Protein AF-A0A6N6RQ03-F1 (afdb_monomer_lite)

pLDDT: mean 91.71, std 9.39, range [45.06, 98.62]

Radius of gyration: 19.03 Å; chains: 1; bounding box: 45×44×52 Å

Structure (mmCIF, N/CA/C/O backbone):
data_AF-A0A6N6RQ03-F1
#
_entry.id   AF-A0A6N6RQ03-F1
#
loop_
_atom_site.group_PDB
_atom_site.id
_atom_site.type_symbol
_atom_site.label_atom_id
_atom_site.label_alt_id
_atom_site.label_comp_id
_atom_site.label_asym_id
_atom_site.label_entity_id
_atom_site.label_seq_id
_atom_site.pdbx_PDB_ins_code
_atom_site.Cartn_x
_atom_site.Cartn_y
_atom_site.Cartn_z
_atom_site.occupancy
_atom_site.B_iso_or_equiv
_atom_site.auth_seq_id
_atom_site.auth_comp_id
_atom_site.auth_asym_id
_atom_site.auth_atom_id
_atom_site.pdbx_PDB_model_num
ATOM 1 N N . MET A 1 1 ? 23.990 -27.101 15.579 1.00 49.03 1 MET A N 1
ATOM 2 C CA . MET A 1 1 ? 23.362 -26.502 14.386 1.00 49.03 1 MET A CA 1
ATOM 3 C C . MET A 1 1 ? 23.222 -25.023 14.687 1.00 49.03 1 MET A C 1
ATOM 5 O O . MET A 1 1 ? 22.493 -24.686 15.608 1.00 49.03 1 MET A O 1
ATOM 9 N N . VAL A 1 2 ? 24.031 -24.172 14.058 1.00 45.06 2 VAL A N 1
ATOM 10 C CA . VAL A 1 2 ? 23.903 -22.718 14.227 1.00 45.06 2 VAL A CA 1
ATOM 11 C C . VAL A 1 2 ? 22.641 -22.308 13.462 1.00 45.06 2 VAL A C 1
ATOM 13 O O . VAL A 1 2 ? 22.503 -22.749 12.318 1.00 45.06 2 VAL A O 1
ATOM 16 N N . PRO A 1 3 ? 21.694 -21.562 14.057 1.00 51.41 3 PRO A N 1
ATOM 17 C CA . PRO A 1 3 ? 20.564 -21.034 13.308 1.00 51.41 3 PRO A CA 1
ATOM 18 C C . PRO A 1 3 ? 21.111 -20.200 12.150 1.00 51.41 3 PRO A C 1
ATOM 20 O O . PRO A 1 3 ? 21.923 -19.305 12.370 1.00 51.41 3 PRO A O 1
ATOM 23 N N . VAL A 1 4 ? 20.715 -20.517 10.918 1.00 59.47 4 VAL A N 1
ATOM 24 C CA . VAL A 1 4 ? 21.005 -19.637 9.785 1.00 59.47 4 VAL A CA 1
ATOM 25 C C . VAL A 1 4 ? 20.210 -18.364 10.035 1.00 59.47 4 VAL A C 1
ATOM 27 O O . VAL A 1 4 ? 18.980 -18.393 10.009 1.00 59.47 4 VAL A O 1
ATOM 30 N N . GLU A 1 5 ? 20.904 -17.273 10.340 1.00 63.75 5 GLU A N 1
ATOM 31 C CA . GLU A 1 5 ? 20.297 -15.956 10.492 1.00 63.75 5 GLU A CA 1
ATOM 32 C C . GLU A 1 5 ? 19.741 -15.541 9.125 1.00 63.75 5 GLU A C 1
ATOM 34 O O . GLU A 1 5 ? 20.475 -15.146 8.218 1.00 63.75 5 GLU A O 1
ATOM 39 N N . ARG A 1 6 ? 18.435 -15.741 8.926 1.00 68.06 6 ARG A N 1
ATOM 40 C CA . ARG A 1 6 ? 17.774 -15.365 7.679 1.00 68.06 6 ARG A CA 1
ATOM 41 C C . ARG A 1 6 ? 17.608 -13.855 7.660 1.00 68.06 6 ARG A C 1
ATOM 43 O O . ARG A 1 6 ? 16.865 -13.297 8.460 1.00 68.06 6 ARG A O 1
ATOM 50 N N . LYS A 1 7 ? 18.288 -13.200 6.725 1.00 84.19 7 LYS A N 1
ATOM 51 C CA . LYS A 1 7 ? 18.132 -11.766 6.493 1.00 84.19 7 LYS A CA 1
ATOM 52 C C . LYS A 1 7 ? 16.815 -11.501 5.764 1.00 84.19 7 LYS A C 1
ATOM 54 O O . LYS A 1 7 ? 16.522 -12.170 4.775 1.00 84.19 7 LYS A O 1
ATOM 59 N N . TYR A 1 8 ? 16.052 -10.513 6.215 1.00 87.62 8 TYR A N 1
ATOM 60 C CA . TYR A 1 8 ? 14.848 -10.055 5.522 1.00 87.62 8 TYR A CA 1
ATOM 61 C C . TYR A 1 8 ? 15.181 -9.067 4.404 1.00 87.62 8 TYR A C 1
ATOM 63 O O . TYR A 1 8 ? 16.158 -8.315 4.466 1.00 87.62 8 TYR A O 1
ATOM 71 N N . LEU A 1 9 ? 14.371 -9.099 3.351 1.00 88.19 9 LEU A N 1
ATOM 72 C CA . LEU A 1 9 ? 14.508 -8.276 2.156 1.00 88.19 9 LEU A CA 1
ATOM 73 C C . LEU A 1 9 ? 14.242 -6.794 2.448 1.00 88.19 9 LEU A C 1
ATOM 75 O O . LEU A 1 9 ? 14.890 -5.910 1.875 1.00 88.19 9 LEU A O 1
ATOM 79 N N . VAL A 1 10 ? 13.281 -6.546 3.332 1.00 89.00 10 VAL A N 1
ATOM 80 C CA . VAL A 1 10 ? 12.916 -5.255 3.913 1.00 89.00 10 VAL A CA 1
ATOM 81 C C . VAL A 1 10 ? 12.460 -5.495 5.350 1.00 89.00 10 VAL A C 1
ATOM 83 O O . VAL A 1 10 ? 11.958 -6.572 5.657 1.00 89.00 10 VAL A O 1
ATOM 86 N N . GLU A 1 11 ? 12.634 -4.502 6.217 1.00 88.81 11 GLU A N 1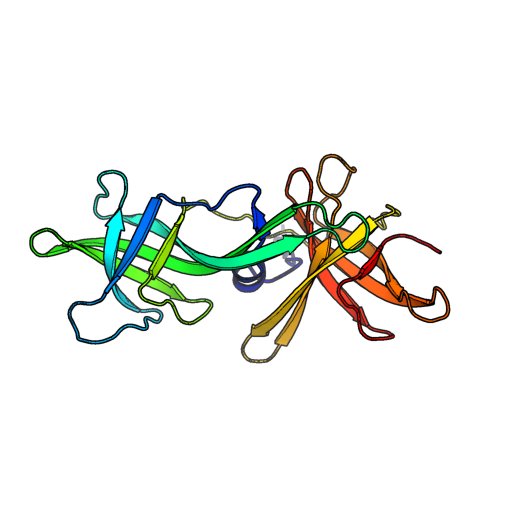
ATOM 87 C CA . GLU A 1 11 ? 12.106 -4.537 7.587 1.00 88.81 11 GLU A CA 1
ATOM 88 C C . GLU A 1 11 ? 10.569 -4.631 7.575 1.00 88.81 11 GLU A C 1
ATOM 90 O O . GLU A 1 11 ? 9.924 -4.021 6.712 1.00 88.81 11 GLU A O 1
ATOM 95 N N . GLN A 1 12 ? 9.970 -5.331 8.545 1.00 88.50 12 GLN A N 1
ATOM 96 C CA . GLN A 1 12 ? 8.512 -5.475 8.659 1.00 88.50 12 GLN A CA 1
ATOM 97 C C . GLN A 1 12 ? 7.754 -4.141 8.595 1.00 88.50 12 GLN A C 1
ATOM 99 O O . GLN A 1 12 ? 6.775 -4.011 7.857 1.00 88.50 12 GLN A O 1
ATOM 104 N N . ASP A 1 13 ? 8.238 -3.127 9.315 1.00 88.88 13 ASP A N 1
ATOM 105 C CA . ASP A 1 13 ? 7.633 -1.793 9.341 1.00 88.88 13 ASP A CA 1
ATOM 106 C C . ASP A 1 13 ? 7.643 -1.139 7.956 1.00 88.88 13 ASP A C 1
ATOM 108 O O . ASP A 1 13 ? 6.693 -0.450 7.577 1.00 88.88 13 ASP A O 1
ATOM 112 N N . VAL A 1 14 ? 8.704 -1.367 7.175 1.00 89.56 14 VAL A N 1
ATOM 113 C CA . VAL A 1 14 ? 8.798 -0.884 5.794 1.00 89.56 14 VAL A CA 1
ATOM 114 C C . VAL A 1 14 ? 7.790 -1.626 4.936 1.00 89.56 14 VAL A C 1
ATOM 116 O O . VAL A 1 14 ? 7.021 -0.968 4.240 1.00 89.56 14 VAL A O 1
ATOM 119 N N . LEU A 1 15 ? 7.736 -2.959 5.011 1.00 92.44 15 LEU A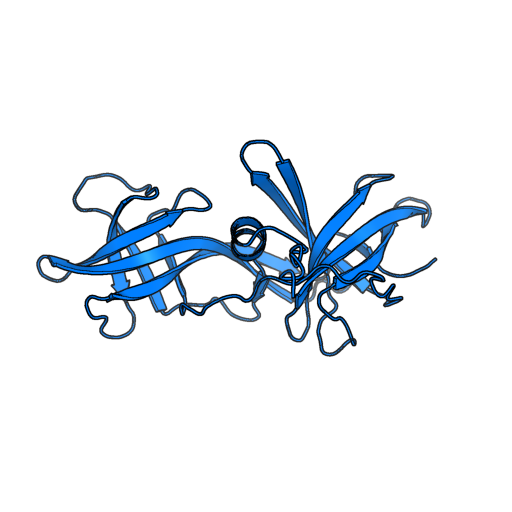 N 1
ATOM 120 C CA . LEU A 1 15 ? 6.780 -3.772 4.254 1.00 92.44 15 LEU A CA 1
ATOM 121 C C . LEU A 1 15 ? 5.334 -3.317 4.492 1.00 92.44 15 LEU A C 1
ATOM 123 O O . LEU A 1 15 ? 4.621 -3.015 3.533 1.00 92.44 15 LEU A O 1
ATOM 127 N N . MET A 1 16 ? 4.923 -3.199 5.757 1.00 91.56 16 MET A N 1
ATOM 128 C CA . MET A 1 16 ? 3.566 -2.782 6.120 1.00 91.56 16 MET A CA 1
ATOM 129 C C . MET A 1 16 ? 3.285 -1.343 5.672 1.00 91.56 16 MET A C 1
ATOM 131 O O . MET A 1 16 ? 2.291 -1.078 4.992 1.00 91.56 16 MET A O 1
ATOM 135 N N . ALA A 1 17 ? 4.190 -0.409 5.974 1.00 91.25 17 ALA A N 1
ATOM 136 C CA . ALA A 1 17 ? 4.014 0.998 5.624 1.00 91.25 17 ALA A CA 1
ATOM 137 C C . ALA A 1 17 ? 4.165 1.279 4.121 1.00 91.25 17 ALA A C 1
ATOM 139 O O . ALA A 1 17 ? 3.869 2.392 3.680 1.00 91.25 17 ALA A O 1
ATOM 140 N N . SER A 1 18 ? 4.636 0.321 3.316 1.00 93.19 18 SER A N 1
ATOM 141 C CA . SER A 1 18 ? 4.804 0.509 1.870 1.00 93.19 18 SER A CA 1
ATOM 142 C C . SER A 1 18 ? 3.472 0.732 1.170 1.00 93.19 18 SER A C 1
ATOM 144 O O . SER A 1 18 ? 3.393 1.547 0.254 1.00 93.19 18 SER A O 1
ATOM 146 N N . GLY A 1 19 ? 2.414 0.080 1.654 1.00 94.56 19 GLY A N 1
ATOM 147 C CA . GLY A 1 19 ? 1.089 0.153 1.058 1.00 94.56 19 GLY A CA 1
ATOM 148 C C . GLY A 1 19 ? 0.925 -0.735 -0.177 1.00 94.56 19 GLY A C 1
ATOM 149 O O . GLY A 1 19 ? 1.795 -1.531 -0.544 1.00 94.56 19 GLY A O 1
ATOM 150 N N . TYR A 1 20 ? -0.239 -0.619 -0.809 1.00 96.75 20 TYR A N 1
ATOM 151 C CA . TYR A 1 20 ? -0.641 -1.426 -1.961 1.00 96.75 20 TYR A CA 1
ATOM 152 C C . TYR A 1 20 ? -1.713 -0.709 -2.785 1.00 96.75 20 TYR A C 1
ATOM 154 O O . TYR A 1 20 ? -2.367 0.219 -2.310 1.00 96.75 20 TYR A O 1
ATOM 162 N N . ILE A 1 21 ? -1.924 -1.166 -4.019 1.00 97.81 21 ILE A N 1
ATOM 163 C CA . ILE A 1 21 ? -3.076 -0.758 -4.828 1.00 97.81 21 ILE A CA 1
ATOM 164 C C . ILE A 1 21 ? -4.215 -1.747 -4.580 1.00 97.81 21 ILE A C 1
ATOM 166 O O . ILE A 1 21 ? -4.018 -2.962 -4.637 1.00 97.81 21 ILE A O 1
ATOM 170 N N . SER A 1 22 ? -5.394 -1.216 -4.270 1.00 96.81 22 SER A N 1
ATOM 171 C CA . SER A 1 22 ? -6.614 -1.981 -4.020 1.00 96.81 22 SER A CA 1
ATOM 172 C C . SER A 1 22 ? -7.667 -1.685 -5.082 1.00 96.81 22 SER A C 1
ATOM 174 O O . SER A 1 22 ? -7.931 -0.518 -5.367 1.00 96.81 22 SER A O 1
ATOM 176 N N . ASP A 1 23 ? -8.319 -2.712 -5.628 1.00 95.00 23 ASP A N 1
ATOM 177 C CA . ASP A 1 23 ? -9.385 -2.540 -6.630 1.00 95.00 23 ASP A CA 1
ATOM 178 C C . ASP A 1 23 ? -10.594 -1.772 -6.062 1.00 95.00 23 ASP A C 1
ATOM 180 O O . ASP A 1 23 ? -11.251 -0.999 -6.761 1.00 95.00 23 ASP A O 1
ATOM 184 N N . VAL A 1 24 ? -10.861 -1.950 -4.766 1.00 93.75 24 VAL A N 1
ATOM 185 C CA . VAL A 1 24 ? -11.925 -1.274 -4.012 1.00 93.75 24 VAL A CA 1
ATOM 186 C C . VAL A 1 24 ? -11.350 -0.597 -2.776 1.00 93.75 24 VAL A C 1
ATOM 188 O O . VAL A 1 24 ? -10.286 -0.982 -2.289 1.00 93.75 24 VAL A O 1
ATOM 191 N N . LEU A 1 25 ? -12.051 0.401 -2.238 1.00 90.75 25 LEU A N 1
ATOM 192 C CA . LEU A 1 25 ? -11.680 0.951 -0.939 1.00 90.75 25 LEU A CA 1
ATOM 193 C C 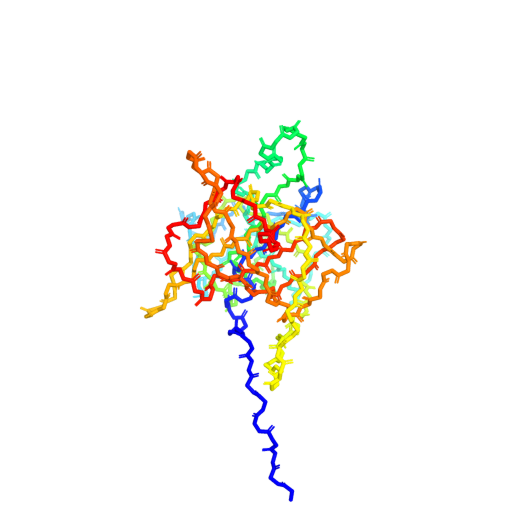. LEU A 1 25 ? -11.937 -0.108 0.145 1.00 90.75 25 LEU A C 1
ATOM 195 O O . LEU A 1 25 ? -13.080 -0.550 0.274 1.00 90.75 25 LEU A O 1
ATOM 199 N N . PRO A 1 26 ? -10.906 -0.540 0.894 1.00 87.12 26 PRO A N 1
ATOM 200 C CA . PRO A 1 26 ? -11.115 -1.401 2.050 1.00 87.12 26 PRO A CA 1
ATOM 201 C C . PRO A 1 26 ? -11.925 -0.638 3.102 1.00 87.12 26 PRO A C 1
ATOM 203 O O . PRO A 1 26 ? -11.892 0.590 3.124 1.00 87.12 26 PRO A O 1
ATOM 206 N N . GLY A 1 27 ? -12.644 -1.350 3.966 1.00 91.19 27 GLY A N 1
ATOM 207 C CA . GLY A 1 27 ? -13.421 -0.724 5.030 1.00 91.19 27 GLY A CA 1
ATOM 208 C C . GLY A 1 27 ? -14.035 -1.742 5.981 1.00 91.19 27 GLY A C 1
ATOM 209 O O . GLY A 1 27 ? -14.665 -2.707 5.548 1.00 91.19 27 GLY A O 1
ATOM 210 N N . LYS A 1 28 ? -13.791 -1.522 7.270 1.00 94.00 28 LYS A N 1
ATOM 211 C CA . LYS A 1 28 ? -14.406 -2.199 8.421 1.00 94.00 28 LYS A CA 1
ATOM 212 C C . LYS A 1 28 ? -14.872 -1.196 9.472 1.00 94.00 28 LYS A C 1
ATOM 214 O O . LYS A 1 28 ? -15.113 -1.566 10.621 1.00 94.00 28 LYS A O 1
ATOM 219 N N . GLY A 1 29 ? -14.935 0.076 9.094 1.00 96.25 29 GLY A N 1
ATOM 220 C CA . GLY A 1 29 ? -15.130 1.201 9.990 1.00 96.25 29 GLY A CA 1
ATOM 221 C C . GLY A 1 29 ? -14.072 2.285 9.811 1.00 96.25 29 GLY A C 1
ATOM 222 O O . GLY A 1 29 ? -13.410 2.369 8.772 1.00 96.25 29 GLY A O 1
ATOM 223 N N . ARG A 1 30 ? -13.913 3.133 10.826 1.00 97.00 30 ARG A N 1
ATOM 224 C CA . ARG A 1 30 ? -13.057 4.327 10.782 1.00 97.00 30 ARG A CA 1
ATOM 225 C C . ARG A 1 30 ? -12.657 4.815 12.170 1.00 97.00 30 ARG A C 1
ATOM 227 O O . ARG A 1 30 ? -13.361 4.583 13.153 1.00 97.00 30 ARG A O 1
ATOM 234 N N . VAL A 1 31 ? -11.566 5.568 12.226 1.00 97.00 31 VAL A N 1
ATOM 235 C CA . VAL A 1 31 ? -11.198 6.386 13.388 1.00 97.00 31 VAL A CA 1
ATOM 236 C C . VAL A 1 31 ? -12.123 7.602 13.436 1.00 97.00 31 VAL A C 1
ATOM 238 O O . VAL A 1 31 ? -12.202 8.353 12.466 1.00 97.00 31 VAL A O 1
ATOM 241 N N . ILE A 1 32 ? -12.836 7.806 14.545 1.00 95.62 32 ILE A N 1
ATOM 242 C CA . ILE A 1 32 ? -13.846 8.874 14.673 1.00 95.62 32 ILE A CA 1
ATOM 243 C C . ILE A 1 32 ? -13.434 10.005 15.620 1.00 95.62 32 ILE A C 1
ATOM 245 O O . ILE A 1 32 ? -14.059 11.061 15.602 1.00 95.62 32 ILE A O 1
ATOM 249 N N . GLY A 1 33 ? -12.379 9.827 16.415 1.00 93.06 33 GLY A N 1
ATOM 250 C CA . GLY A 1 33 ? -11.869 10.882 17.290 1.00 93.06 33 GLY A CA 1
ATOM 251 C C . GLY A 1 33 ? -11.086 10.344 18.477 1.00 93.06 33 GLY A C 1
ATOM 252 O O . GLY A 1 33 ? -10.525 9.254 18.414 1.00 93.06 33 GLY A O 1
ATOM 253 N N . ALA A 1 34 ? -11.071 11.105 19.568 1.00 87.12 34 ALA A N 1
ATOM 254 C CA . ALA A 1 34 ? -10.388 10.755 20.807 1.00 87.12 34 ALA A CA 1
ATOM 255 C C . ALA A 1 34 ? -11.205 11.164 22.039 1.00 87.12 34 ALA A C 1
ATOM 257 O O . ALA A 1 34 ? -12.094 12.008 21.931 1.00 87.12 34 ALA A O 1
ATOM 258 N N . PRO A 1 35 ? -10.838 10.670 23.236 1.00 79.62 35 PRO A N 1
ATOM 259 C CA . PRO A 1 35 ? -11.330 11.218 24.504 1.00 79.62 35 PRO A CA 1
ATOM 260 C C . PRO A 1 35 ? -10.960 12.695 24.740 1.00 79.62 35 PRO A C 1
ATOM 262 O O . PRO A 1 35 ? -11.524 13.343 25.613 1.00 79.62 35 PRO A O 1
ATOM 265 N N . THR A 1 36 ? -9.991 13.221 23.988 1.00 81.69 36 THR A N 1
ATOM 266 C CA . THR A 1 36 ? -9.564 14.630 24.000 1.00 81.69 36 THR A CA 1
ATOM 267 C C . THR A 1 36 ? -9.902 15.289 22.660 1.00 81.69 36 THR A C 1
ATOM 269 O O . THR A 1 36 ? -10.213 14.593 21.700 1.00 81.69 36 THR A O 1
ATOM 272 N N . GLU A 1 37 ? -9.765 16.611 22.533 1.00 81.19 37 GLU A N 1
ATOM 273 C CA . GLU A 1 37 ? -9.984 17.337 21.261 1.00 81.19 37 GLU A CA 1
ATOM 274 C C . GLU A 1 37 ? -8.895 17.088 20.189 1.00 81.19 37 GLU A C 1
ATOM 276 O O . GLU A 1 37 ? -8.766 17.838 19.222 1.00 81.19 37 GLU A O 1
ATOM 281 N N . ARG A 1 38 ? -8.073 16.044 20.344 1.00 85.94 38 ARG A N 1
ATOM 282 C CA . ARG A 1 38 ? -7.028 15.688 19.378 1.00 85.94 38 ARG A CA 1
ATOM 283 C C . ARG A 1 38 ? -7.614 14.916 18.199 1.00 85.94 38 ARG A C 1
ATOM 285 O O . ARG A 1 38 ? -8.496 14.077 18.360 1.00 85.94 38 ARG A O 1
ATOM 292 N N . SER A 1 39 ? -7.056 15.163 17.019 1.00 87.88 39 SER A N 1
ATOM 293 C CA . SER A 1 39 ? -7.413 14.501 15.757 1.00 87.88 39 SER A CA 1
ATOM 294 C C . SER A 1 39 ? -6.280 13.658 15.165 1.00 87.88 39 SER A C 1
ATOM 296 O O . SER A 1 39 ? -6.436 13.118 14.072 1.00 87.88 39 SER A O 1
ATOM 298 N N . MET A 1 40 ? -5.147 13.575 15.868 1.00 89.44 40 MET A N 1
ATOM 299 C CA . MET A 1 40 ? -3.914 12.922 15.434 1.00 89.44 40 MET A CA 1
ATOM 300 C C . MET A 1 40 ? -3.415 11.998 16.546 1.00 89.44 40 MET A C 1
ATOM 302 O O . MET A 1 40 ? -3.427 12.385 1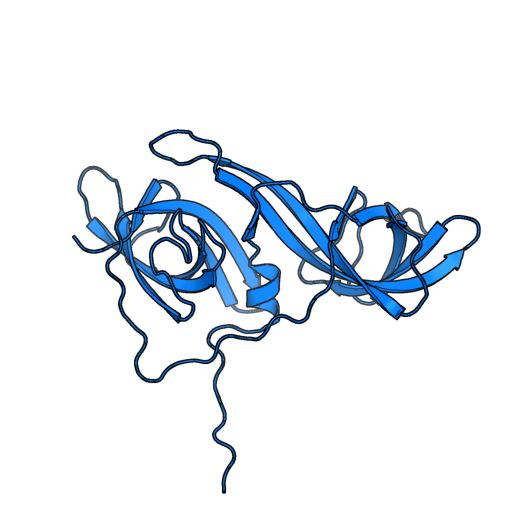7.719 1.00 89.44 40 MET A O 1
ATOM 306 N N . PHE A 1 41 ? -3.000 10.789 16.171 1.00 91.06 41 PHE A N 1
ATOM 307 C CA . PHE A 1 41 ? -2.703 9.690 17.086 1.00 91.06 41 PHE A CA 1
ATOM 308 C C . PHE A 1 41 ? -1.380 9.018 16.724 1.00 91.06 41 PHE A C 1
ATOM 310 O O . PHE A 1 41 ? -1.132 8.663 15.567 1.00 91.06 41 PHE A O 1
ATOM 317 N N . GLY A 1 42 ? -0.541 8.828 17.738 1.00 93.75 42 GLY A N 1
ATOM 318 C CA . GLY A 1 42 ? 0.693 8.061 17.667 1.00 93.75 42 GLY A CA 1
ATOM 319 C C . GLY A 1 42 ? 0.609 6.758 18.458 1.00 93.75 42 GLY A C 1
ATOM 320 O O . GLY A 1 42 ? -0.417 6.400 19.036 1.00 93.75 42 GLY A O 1
ATOM 321 N N . LYS A 1 43 ? 1.728 6.033 18.504 1.00 94.94 43 LYS A N 1
ATOM 322 C CA . LYS A 1 43 ? 1.851 4.800 19.290 1.00 94.94 43 LYS A CA 1
ATOM 323 C C . LYS A 1 43 ? 1.523 5.053 20.767 1.00 94.94 43 LYS A C 1
ATOM 325 O O . LYS A 1 43 ? 2.123 5.917 21.399 1.00 94.94 43 LYS A O 1
ATOM 330 N N . GLY A 1 44 ? 0.633 4.235 21.323 1.00 94.44 44 GLY A N 1
ATOM 331 C CA . GLY A 1 44 ? 0.184 4.301 22.713 1.00 94.44 44 GLY A CA 1
ATOM 332 C C . GLY A 1 44 ? -1.050 5.175 22.941 1.00 94.44 44 GLY A C 1
ATOM 333 O O . GLY A 1 44 ? -1.703 5.005 23.972 1.00 94.44 44 GLY A O 1
ATOM 334 N N . ASP A 1 45 ? -1.410 6.043 21.992 1.00 95.12 45 ASP A N 1
ATOM 335 C CA . ASP A 1 45 ? -2.610 6.870 22.109 1.00 95.12 45 ASP A CA 1
ATOM 336 C C . ASP A 1 45 ? -3.885 6.024 22.024 1.00 95.12 45 ASP A C 1
ATOM 338 O O . ASP A 1 45 ? -3.926 4.963 21.394 1.00 95.12 45 ASP A O 1
ATOM 342 N N . VAL A 1 46 ? -4.947 6.517 22.662 1.00 95.06 46 VAL A N 1
ATOM 343 C CA . VAL A 1 46 ? -6.283 5.920 22.605 1.00 95.06 46 VAL A CA 1
ATOM 344 C C . VAL A 1 46 ? -7.179 6.791 21.738 1.00 95.06 46 VAL A C 1
ATOM 346 O O . VAL A 1 46 ? -7.367 7.975 22.021 1.00 95.06 46 VAL A O 1
ATOM 349 N N . ALA A 1 47 ? -7.763 6.174 20.719 1.00 95.69 47 ALA A N 1
ATOM 350 C CA . ALA A 1 47 ? -8.746 6.773 19.836 1.00 95.69 47 ALA A CA 1
ATOM 351 C C . ALA A 1 47 ? -10.119 6.118 20.038 1.00 95.69 47 ALA A C 1
ATOM 353 O O . ALA A 1 47 ? -10.239 4.991 20.532 1.00 95.69 47 ALA A O 1
ATOM 354 N N . TYR A 1 48 ? -11.161 6.828 19.626 1.00 96.50 48 TYR A N 1
ATOM 355 C CA . TYR A 1 48 ? -12.469 6.245 19.388 1.00 96.50 48 TYR A CA 1
ATOM 356 C C . TYR A 1 48 ? -12.560 5.768 17.946 1.00 96.50 48 TYR A C 1
ATOM 358 O O . TYR A 1 48 ? -12.170 6.478 17.013 1.00 96.50 48 TYR A O 1
ATOM 366 N N . ILE A 1 49 ? -13.124 4.579 17.772 1.00 96.88 49 ILE A N 1
ATOM 367 C CA . ILE A 1 49 ? -13.391 3.988 16.469 1.00 96.88 49 ILE A CA 1
ATOM 368 C C . ILE A 1 49 ? -14.871 3.642 16.316 1.00 96.88 49 ILE A C 1
ATOM 370 O O . ILE A 1 49 ? -15.561 3.293 17.279 1.00 96.88 49 ILE A O 1
ATOM 374 N N . GLU A 1 50 ? -15.338 3.713 15.079 1.00 96.06 50 GLU A N 1
ATOM 375 C CA . GLU A 1 50 ? -16.589 3.115 14.629 1.00 96.06 50 GLU A CA 1
ATOM 376 C C . GLU A 1 50 ? -16.238 1.874 13.811 1.00 96.06 50 GLU A C 1
ATOM 378 O O . GLU A 1 50 ? -15.295 1.910 13.023 1.00 96.06 50 GLU A O 1
ATOM 383 N N . THR A 1 51 ? -16.966 0.780 14.016 1.00 95.75 51 THR A N 1
ATOM 384 C CA . THR A 1 51 ? -16.747 -0.496 13.321 1.00 95.75 51 THR A CA 1
ATOM 385 C C . THR A 1 51 ? -18.037 -0.928 12.640 1.00 95.75 51 THR A C 1
ATOM 387 O O . THR A 1 51 ? -19.119 -0.752 13.197 1.00 95.75 51 THR A O 1
ATOM 390 N N . ASP A 1 52 ? -17.927 -1.490 11.438 1.00 94.38 52 ASP A N 1
ATOM 391 C CA . ASP A 1 52 ? -19.094 -1.915 10.647 1.00 94.38 52 ASP A CA 1
ATOM 392 C C . ASP A 1 52 ? -19.773 -3.159 11.247 1.00 94.38 52 ASP A C 1
ATOM 394 O O . ASP A 1 52 ? -20.954 -3.416 11.019 1.00 94.38 52 ASP A O 1
ATOM 398 N N . ALA A 1 53 ? -19.016 -3.940 12.022 1.00 93.00 53 ALA A N 1
ATOM 399 C CA . ALA A 1 53 ? -19.483 -5.099 12.768 1.00 93.00 53 ALA A CA 1
ATOM 400 C C . ALA A 1 53 ? -19.044 -4.987 14.238 1.00 93.00 53 ALA A C 1
ATOM 402 O O . ALA A 1 53 ? -18.021 -4.357 14.509 1.00 93.00 53 ALA A O 1
ATOM 403 N N . PRO A 1 54 ? -19.766 -5.608 15.193 1.00 92.69 54 PRO A N 1
ATOM 404 C CA . PRO A 1 54 ? -19.400 -5.547 16.604 1.00 92.69 54 PRO A CA 1
ATOM 405 C C . PRO A 1 54 ? -17.963 -6.021 16.858 1.00 92.69 54 PRO A C 1
ATOM 407 O O . PRO A 1 54 ? -17.639 -7.176 16.588 1.00 92.69 54 PRO A O 1
ATOM 410 N N . ALA A 1 55 ? -17.137 -5.144 17.428 1.00 94.69 55 ALA A N 1
ATOM 411 C CA . ALA A 1 55 ? -15.788 -5.465 17.878 1.00 94.69 55 ALA A CA 1
ATOM 412 C C . ALA A 1 55 ? -15.737 -5.672 19.402 1.00 94.69 55 ALA A C 1
ATOM 414 O O . ALA A 1 55 ? -16.469 -5.029 20.167 1.00 94.69 55 ALA A O 1
ATOM 415 N N . LYS A 1 56 ? -14.860 -6.570 19.850 1.00 95.50 56 LYS A N 1
ATOM 416 C CA . LYS A 1 56 ? -14.600 -6.893 21.261 1.00 95.50 56 LYS A CA 1
ATOM 417 C C . LYS A 1 56 ? -13.165 -6.536 21.639 1.00 95.50 56 LYS A C 1
ATOM 419 O O . LYS A 1 56 ? -12.304 -6.372 20.784 1.00 95.50 56 LYS A O 1
ATOM 424 N N . ALA A 1 57 ? -12.906 -6.429 22.941 1.00 97.19 57 ALA A N 1
ATOM 425 C CA . ALA A 1 57 ? -11.553 -6.199 23.436 1.00 97.19 57 ALA A CA 1
ATOM 426 C C . ALA A 1 57 ? -10.585 -7.288 22.933 1.00 97.19 57 ALA A C 1
ATOM 428 O O . ALA A 1 57 ? -10.925 -8.473 22.950 1.00 97.19 57 ALA A O 1
ATOM 429 N N . GLY A 1 58 ? -9.402 -6.866 22.488 1.00 97.38 58 GLY A N 1
ATOM 430 C CA . GLY A 1 58 ? -8.388 -7.708 21.853 1.00 97.38 58 GLY A CA 1
ATOM 431 C C . GLY A 1 58 ? -8.508 -7.823 20.329 1.00 97.38 58 GLY A C 1
ATOM 432 O O . GLY A 1 58 ? -7.561 -8.284 19.693 1.00 97.38 58 GLY A O 1
ATOM 433 N N . ASP A 1 59 ? -9.621 -7.398 19.717 1.00 97.75 59 ASP A N 1
ATOM 434 C CA . ASP A 1 59 ? -9.713 -7.348 18.255 1.00 97.75 59 ASP A CA 1
ATOM 435 C C . ASP A 1 59 ? -8.738 -6.301 17.706 1.00 97.75 59 ASP A C 1
ATOM 437 O O . ASP A 1 59 ? -8.636 -5.188 18.232 1.00 97.75 59 ASP A O 1
ATOM 441 N N . ARG A 1 60 ? -8.035 -6.650 16.627 1.00 98.06 60 ARG A N 1
ATOM 442 C CA . ARG A 1 60 ? -7.068 -5.774 15.963 1.00 98.06 60 ARG A CA 1
ATOM 443 C C . ARG A 1 60 ? -7.553 -5.341 14.591 1.00 98.06 60 ARG A C 1
ATOM 445 O O . ARG A 1 60 ? -8.171 -6.118 13.867 1.00 98.06 60 ARG A O 1
ATOM 452 N N . PHE A 1 61 ? -7.187 -4.122 14.217 1.00 98.00 61 PHE A N 1
ATOM 453 C CA . PHE A 1 61 ? -7.430 -3.563 12.893 1.00 98.00 61 PHE A CA 1
ATOM 454 C C . PHE A 1 61 ? -6.166 -2.902 12.357 1.00 98.00 61 PHE A C 1
ATOM 456 O O . PHE A 1 61 ? -5.427 -2.243 13.098 1.00 98.00 61 PHE A O 1
ATOM 463 N N . TYR A 1 62 ? -5.951 -3.022 11.049 1.00 97.69 62 TYR A N 1
ATOM 464 C CA . TYR A 1 62 ? -5.085 -2.072 10.365 1.00 97.69 62 TYR A CA 1
ATOM 465 C C . TYR A 1 62 ? -5.800 -0.730 10.251 1.00 97.69 62 TYR A C 1
ATOM 467 O O . TYR A 1 62 ? -6.997 -0.681 9.967 1.00 97.69 62 TYR A O 1
ATOM 475 N N . VAL A 1 63 ? -5.054 0.355 10.431 1.00 97.75 63 VAL A N 1
ATOM 476 C CA . VAL A 1 63 ? -5.526 1.706 10.136 1.00 97.75 63 VAL A CA 1
ATOM 477 C C . VAL A 1 63 ? -4.969 2.114 8.779 1.00 97.75 63 VAL A C 1
ATOM 479 O O . VAL A 1 63 ? -3.767 2.002 8.528 1.00 97.75 63 VAL A O 1
ATOM 482 N N . LEU A 1 64 ? -5.863 2.501 7.878 1.00 97.62 64 LEU A N 1
ATOM 483 C CA . LEU A 1 64 ? -5.623 2.647 6.453 1.00 97.62 64 LEU A CA 1
ATOM 484 C C . LEU A 1 64 ? -5.930 4.071 5.996 1.00 97.62 64 LEU A C 1
ATOM 486 O O . LEU A 1 64 ? -6.968 4.639 6.337 1.00 97.62 64 LEU A O 1
ATOM 490 N N . ARG A 1 65 ? -5.083 4.611 5.124 1.00 95.94 65 ARG A N 1
ATOM 491 C CA . ARG A 1 65 ? -5.309 5.891 4.454 1.00 95.94 65 ARG A CA 1
ATOM 492 C C . ARG A 1 65 ? -5.425 5.701 2.951 1.00 95.94 65 ARG A C 1
ATOM 494 O O . ARG A 1 65 ? -4.568 5.093 2.314 1.00 95.94 65 ARG A O 1
ATOM 501 N N . ASN A 1 66 ? -6.488 6.257 2.378 1.00 95.75 66 ASN A N 1
ATOM 502 C CA . ASN A 1 66 ? -6.664 6.342 0.934 1.00 95.75 66 ASN A CA 1
ATOM 503 C C . ASN A 1 66 ? -5.883 7.549 0.394 1.00 95.75 66 ASN A C 1
ATOM 505 O O . ASN A 1 66 ? -6.293 8.691 0.592 1.00 95.75 66 ASN A O 1
ATOM 509 N N . LEU A 1 67 ? -4.786 7.290 -0.316 1.00 95.19 67 LEU A N 1
ATOM 510 C CA . LEU A 1 67 ? -3.945 8.316 -0.939 1.00 95.19 67 LEU A CA 1
ATOM 511 C C . LEU A 1 67 ? -4.448 8.750 -2.326 1.00 95.19 67 LEU A C 1
ATOM 513 O O . LEU A 1 67 ? -3.847 9.612 -2.963 1.00 95.19 67 LEU A O 1
ATOM 517 N N . GLY A 1 68 ? -5.560 8.181 -2.798 1.00 95.94 68 GLY A N 1
ATOM 518 C CA . GLY A 1 68 ? -6.225 8.578 -4.032 1.00 95.94 68 GLY A CA 1
ATOM 519 C C . GLY A 1 68 ? -6.278 7.478 -5.088 1.00 95.94 68 GLY A C 1
ATOM 520 O O . GLY A 1 68 ? -5.864 6.337 -4.887 1.00 95.94 68 GLY A O 1
ATOM 521 N N . LYS A 1 69 ? -6.850 7.834 -6.241 1.00 97.50 69 LYS A N 1
ATOM 522 C CA . LYS A 1 69 ? -7.036 6.923 -7.377 1.00 97.50 69 LYS A CA 1
ATOM 523 C C . LYS A 1 69 ? -5.732 6.770 -8.158 1.00 97.50 69 LYS A C 1
ATOM 525 O O . LYS A 1 69 ? -5.128 7.772 -8.533 1.00 97.50 69 LYS A O 1
ATOM 530 N N . VAL A 1 70 ? -5.374 5.537 -8.493 1.00 98.19 70 VAL A N 1
ATOM 531 C CA . VAL A 1 70 ? -4.278 5.216 -9.411 1.00 98.19 70 VAL A CA 1
ATOM 532 C C . VAL A 1 70 ? -4.853 4.938 -10.793 1.00 98.19 70 VAL A C 1
ATOM 534 O O . VAL A 1 70 ? -5.809 4.173 -10.951 1.00 98.19 70 VAL A O 1
ATOM 537 N N . ARG A 1 71 ? -4.265 5.568 -11.809 1.00 98.06 71 ARG A N 1
ATOM 538 C CA . ARG A 1 71 ? -4.607 5.342 -13.213 1.00 98.06 71 ARG A CA 1
ATOM 539 C C . ARG A 1 71 ? -3.378 4.896 -13.974 1.00 98.06 71 ARG A C 1
ATOM 541 O O . ARG A 1 71 ? -2.291 5.418 -13.743 1.00 98.06 71 ARG A O 1
ATOM 548 N N . HIS A 1 72 ? -3.570 3.973 -14.904 1.00 98.12 72 HIS A N 1
ATOM 549 C CA . HIS A 1 72 ? -2.497 3.531 -15.777 1.00 98.12 72 HIS A CA 1
ATOM 550 C C . HIS A 1 72 ? -1.970 4.726 -16.604 1.00 98.12 72 HIS A C 1
ATOM 552 O O . HIS A 1 72 ? -2.782 5.456 -17.184 1.00 98.12 72 HIS A O 1
ATOM 558 N N . PRO A 1 73 ? -0.645 4.947 -16.690 1.00 96.19 73 PRO A N 1
ATOM 559 C CA . PRO A 1 73 ? -0.075 6.118 -17.358 1.00 96.19 73 PRO A CA 1
ATOM 560 C C . PRO A 1 73 ? -0.390 6.154 -18.862 1.00 96.19 73 PRO A C 1
ATOM 562 O O . PRO A 1 73 ? -0.741 7.215 -19.371 1.00 96.19 73 PRO A O 1
ATOM 565 N N . GLU A 1 74 ? -0.374 4.997 -19.538 1.00 95.06 74 GLU A N 1
ATOM 566 C CA . GLU A 1 74 ? -0.726 4.897 -20.967 1.00 95.06 74 GLU A CA 1
ATOM 567 C C . GLU A 1 74 ? -2.228 4.873 -21.240 1.00 95.06 74 GLU A C 1
ATOM 569 O O . GLU A 1 74 ? -2.760 5.750 -21.913 1.00 95.06 74 GLU A O 1
ATOM 574 N N . THR A 1 75 ? -2.928 3.857 -20.733 1.00 96.56 75 THR A N 1
ATOM 575 C CA . THR A 1 75 ? -4.328 3.608 -21.101 1.00 96.56 75 THR A CA 1
ATOM 576 C C . THR A 1 75 ? -5.310 4.516 -20.365 1.00 96.56 75 THR A C 1
ATOM 578 O O . THR A 1 75 ? -6.475 4.591 -20.743 1.00 96.56 75 THR A O 1
ATOM 581 N N . ARG A 1 76 ? -4.865 5.213 -19.305 1.00 96.81 76 ARG A N 1
ATOM 582 C CA . ARG A 1 76 ? -5.693 6.014 -18.378 1.00 96.81 76 ARG A CA 1
ATOM 583 C C . ARG A 1 76 ? -6.758 5.220 -17.617 1.00 96.81 76 ARG A C 1
ATOM 585 O O . ARG A 1 76 ? -7.541 5.812 -16.858 1.00 96.81 76 ARG A O 1
ATOM 592 N N . GLU A 1 77 ? -6.764 3.900 -17.771 1.00 97.38 77 GLU A N 1
ATOM 593 C CA . GLU A 1 77 ? -7.671 2.999 -17.074 1.00 97.38 77 GLU A CA 1
ATOM 594 C C . GLU A 1 77 ? -7.483 3.100 -15.560 1.00 97.38 77 GLU A C 1
ATOM 596 O O . GLU A 1 77 ? -6.392 3.368 -15.054 1.00 97.38 77 GLU A O 1
ATOM 601 N N . MET A 1 78 ? -8.584 2.929 -14.831 1.00 97.06 78 MET A N 1
ATOM 602 C CA . MET A 1 78 ? -8.572 2.906 -13.373 1.00 97.06 78 MET A CA 1
ATOM 603 C C . MET A 1 78 ? -7.909 1.608 -12.907 1.00 97.06 78 MET A C 1
ATOM 605 O O . MET A 1 78 ? -8.404 0.528 -13.215 1.00 97.06 78 MET A O 1
ATOM 609 N N . MET A 1 79 ? -6.818 1.728 -12.152 1.00 97.25 79 MET A N 1
ATOM 610 C CA . MET A 1 79 ? -6.088 0.580 -11.602 1.00 97.25 79 MET A CA 1
ATOM 611 C C . MET A 1 79 ? -6.503 0.263 -10.164 1.00 97.25 79 MET A C 1
ATOM 613 O O . MET A 1 79 ? -6.274 -0.846 -9.704 1.00 97.25 79 MET A O 1
ATOM 617 N N . GLY A 1 80 ? -7.090 1.230 -9.454 1.00 97.75 80 GLY A N 1
ATOM 618 C CA . GLY A 1 80 ? -7.519 1.065 -8.069 1.00 97.75 80 GLY A CA 1
ATOM 619 C C . GLY A 1 80 ? -7.210 2.289 -7.214 1.00 97.75 80 GLY A C 1
ATOM 620 O O . GLY A 1 80 ? -7.007 3.395 -7.719 1.00 97.75 80 GLY A O 1
ATOM 621 N N . TYR A 1 81 ? -7.180 2.088 -5.907 1.00 97.75 81 TYR A N 1
ATOM 622 C CA . TYR A 1 81 ? -6.895 3.094 -4.894 1.00 97.75 81 TYR A CA 1
ATOM 623 C C . TYR A 1 81 ? -5.559 2.782 -4.237 1.00 97.75 81 TYR A C 1
ATOM 625 O O . TYR A 1 81 ? -5.305 1.634 -3.873 1.00 97.75 81 TYR A O 1
ATOM 633 N N . LEU A 1 82 ? -4.711 3.794 -4.084 1.00 97.62 82 LEU A N 1
ATOM 634 C CA . LEU A 1 82 ? -3.462 3.648 -3.353 1.00 97.62 82 LEU A CA 1
ATOM 635 C C . LEU A 1 82 ? -3.760 3.684 -1.852 1.00 97.62 82 LEU A C 1
ATOM 637 O O . LEU A 1 82 ? -4.207 4.707 -1.330 1.00 97.62 82 LEU A O 1
ATOM 641 N N . ILE A 1 83 ? -3.521 2.564 -1.176 1.00 97.19 83 ILE A N 1
ATOM 642 C CA . ILE A 1 83 ? -3.779 2.390 0.251 1.00 97.19 83 ILE A CA 1
ATOM 643 C C . ILE A 1 83 ? -2.455 2.370 1.009 1.00 97.19 83 ILE A C 1
ATOM 645 O O . ILE A 1 83 ? -1.567 1.571 0.712 1.00 97.19 83 ILE A O 1
ATOM 649 N N . GLU A 1 84 ? -2.343 3.229 2.016 1.00 95.19 84 GLU A N 1
ATOM 650 C CA . GLU A 1 84 ? -1.266 3.226 3.003 1.00 95.19 84 GLU A CA 1
ATOM 651 C C . GLU A 1 84 ? -1.761 2.616 4.317 1.00 95.19 84 GLU A C 1
ATOM 653 O O . GLU A 1 84 ? -2.865 2.923 4.752 1.00 95.19 84 GLU A O 1
ATOM 658 N N . ILE A 1 85 ? -0.936 1.791 4.969 1.00 95.94 85 ILE A N 1
ATOM 659 C CA . ILE A 1 85 ? -1.158 1.382 6.361 1.00 95.94 85 ILE A CA 1
ATOM 660 C C . ILE A 1 85 ? -0.469 2.413 7.258 1.00 95.94 85 ILE A C 1
ATOM 662 O O . ILE A 1 85 ? 0.760 2.511 7.259 1.00 95.94 85 ILE A O 1
ATOM 666 N N . THR A 1 86 ? -1.253 3.191 8.001 1.00 95.88 86 THR A N 1
ATOM 667 C CA . THR A 1 86 ? -0.754 4.244 8.900 1.00 95.88 86 THR A CA 1
ATOM 668 C C . THR A 1 86 ? -0.461 3.707 10.298 1.00 95.88 86 THR A C 1
ATOM 670 O O . THR A 1 86 ? 0.437 4.206 10.977 1.00 95.88 86 THR A O 1
ATOM 673 N N . GLY A 1 87 ? -1.132 2.629 10.714 1.00 96.31 87 GLY A N 1
ATOM 674 C CA . GLY A 1 87 ? -0.898 1.999 12.009 1.00 96.31 87 GLY A CA 1
ATOM 675 C C . GLY A 1 87 ? -1.662 0.696 12.225 1.00 96.31 87 GLY A C 1
ATOM 676 O O . GLY A 1 87 ? -2.332 0.177 11.330 1.00 96.31 87 GLY A O 1
ATOM 677 N N . ILE A 1 88 ? -1.544 0.176 13.444 1.00 97.56 88 ILE A N 1
ATOM 678 C CA . ILE A 1 88 ? -2.282 -0.985 13.951 1.00 97.56 88 ILE A CA 1
ATOM 679 C C . ILE A 1 88 ? -2.946 -0.557 15.252 1.00 97.56 88 ILE A C 1
ATOM 681 O O . ILE A 1 88 ? -2.295 0.034 16.120 1.00 97.56 88 ILE A O 1
ATOM 685 N N . THR A 1 89 ? -4.227 -0.872 15.395 1.00 97.75 89 THR A N 1
ATOM 686 C CA . THR A 1 89 ? -4.970 -0.606 16.620 1.00 97.75 89 THR A CA 1
ATOM 687 C C . THR A 1 89 ? -5.570 -1.872 17.203 1.00 97.75 89 THR A C 1
ATOM 689 O O . THR A 1 89 ? -5.990 -2.760 16.467 1.00 97.75 89 THR A O 1
ATOM 692 N N . GLU A 1 90 ? -5.619 -1.933 18.529 1.00 98.44 90 GLU A N 1
ATOM 693 C CA . GLU A 1 90 ? -6.274 -2.982 19.301 1.00 98.44 90 GLU A CA 1
ATOM 694 C C . GLU A 1 90 ? -7.435 -2.374 20.086 1.00 98.44 90 GLU A C 1
ATOM 696 O O . GLU A 1 90 ? -7.274 -1.363 20.778 1.00 98.44 90 GLU A O 1
ATOM 701 N N . VAL A 1 91 ? -8.606 -2.995 20.009 1.00 98.12 91 VAL A N 1
ATOM 702 C CA . VAL A 1 91 ? -9.765 -2.612 20.811 1.00 98.12 91 VAL A CA 1
ATOM 703 C C . VAL A 1 91 ? -9.478 -2.902 22.280 1.00 98.12 91 VAL A C 1
ATOM 705 O O . VAL A 1 91 ? -9.199 -4.033 22.664 1.00 98.12 91 VAL A O 1
ATOM 708 N N . VAL A 1 92 ? -9.597 -1.880 23.125 1.00 97.50 92 VAL A N 1
ATOM 709 C CA . VAL A 1 92 ? -9.349 -1.980 24.575 1.00 97.50 92 VAL A CA 1
ATOM 710 C C . VAL A 1 92 ? -10.628 -1.910 25.407 1.00 97.50 92 VAL A C 1
ATOM 712 O O . VAL A 1 92 ? -10.592 -2.143 26.612 1.00 97.50 92 VAL A O 1
ATOM 715 N N . GLY A 1 93 ? -11.770 -1.601 24.789 1.00 95.81 93 GLY A N 1
ATOM 716 C CA . GLY A 1 93 ? -13.066 -1.594 25.462 1.00 95.81 93 GLY A CA 1
ATOM 717 C C . GLY A 1 93 ? -14.046 -0.601 24.854 1.00 95.81 93 GLY A C 1
ATOM 718 O O . GLY A 1 93 ? -13.934 -0.227 23.688 1.00 95.81 93 GLY A O 1
ATOM 719 N N . LYS A 1 94 ? -15.009 -0.165 25.666 1.00 93.94 94 LYS A N 1
ATOM 720 C CA . LYS A 1 94 ? -16.013 0.838 25.299 1.00 93.94 94 LYS A CA 1
ATOM 721 C C . LYS A 1 94 ? -16.096 1.945 26.343 1.00 93.94 94 LYS A C 1
ATOM 723 O O . LYS A 1 94 ? -15.791 1.723 27.512 1.00 93.94 94 LYS A O 1
ATOM 728 N N . GLU A 1 95 ? -16.538 3.115 25.908 1.00 90.06 95 GLU A N 1
ATOM 729 C CA . GLU A 1 95 ? -16.892 4.254 26.755 1.00 90.06 95 GLU A CA 1
ATOM 730 C C . GLU A 1 95 ? -18.186 4.864 26.218 1.00 90.06 95 GLU A C 1
ATOM 732 O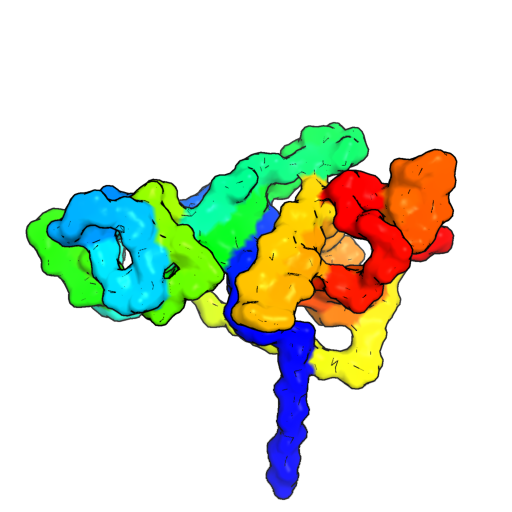 O . GLU A 1 95 ? -18.220 5.445 25.133 1.00 90.06 95 GLU A O 1
ATOM 737 N N . GLY A 1 96 ? -19.281 4.627 26.945 1.00 88.00 96 GLY A N 1
ATOM 738 C CA . GLY A 1 96 ? -20.628 4.820 26.410 1.00 88.00 96 GLY A CA 1
ATOM 739 C C . GLY A 1 96 ? -20.841 3.978 25.149 1.00 88.00 96 GLY A C 1
ATOM 740 O O . GLY A 1 96 ? -20.546 2.781 25.132 1.00 88.00 96 GLY A O 1
ATOM 741 N N . GLU A 1 97 ? -21.295 4.628 24.080 1.00 87.00 97 GLU A N 1
ATOM 742 C CA . GLU A 1 97 ? -21.541 4.001 22.775 1.00 87.00 97 GLU A CA 1
ATOM 743 C C . GLU A 1 97 ? -20.277 3.886 21.904 1.00 87.00 97 GLU A C 1
ATOM 745 O O . GLU A 1 97 ? -20.297 3.249 20.850 1.00 87.00 97 GLU A O 1
ATOM 750 N N . HIS A 1 98 ? -19.156 4.479 22.327 1.00 90.06 98 HIS A N 1
ATOM 751 C CA . HIS A 1 98 ? -17.937 4.534 21.524 1.00 90.06 98 HIS A CA 1
ATOM 752 C C . HIS A 1 98 ? -16.998 3.370 21.835 1.00 90.06 98 HIS A C 1
ATOM 754 O O . HIS A 1 98 ? -16.738 3.039 22.995 1.00 90.06 98 HIS A O 1
ATOM 760 N N . THR A 1 99 ? -16.438 2.766 20.786 1.00 96.12 99 THR A N 1
ATOM 761 C CA . THR A 1 99 ? -15.406 1.734 20.927 1.00 96.12 99 THR A CA 1
ATOM 762 C C . THR A 1 99 ? -14.051 2.406 21.084 1.00 96.12 99 THR A C 1
ATOM 764 O O . THR A 1 99 ? -13.675 3.251 20.273 1.00 96.12 99 THR A O 1
ATOM 767 N N . LYS A 1 100 ? -13.312 2.042 22.133 1.00 96.38 100 LYS A N 1
ATOM 768 C CA . LYS A 1 100 ? -11.959 2.536 22.393 1.00 96.38 100 LYS A CA 1
ATOM 769 C C . LYS A 1 100 ? -10.952 1.583 21.797 1.00 96.38 100 LYS A C 1
ATOM 771 O O . LYS A 1 100 ? -10.992 0.383 22.080 1.00 96.38 100 LYS A O 1
ATOM 776 N N . ALA A 1 101 ? -10.010 2.135 21.054 1.00 97.31 101 ALA A N 1
ATOM 777 C CA . ALA A 1 101 ? -8.914 1.377 20.497 1.00 97.31 101 ALA A CA 1
ATOM 778 C C . ALA A 1 101 ? -7.593 2.098 20.760 1.00 97.31 101 ALA A C 1
ATOM 780 O O . ALA A 1 101 ? -7.486 3.321 20.653 1.00 97.31 101 ALA A O 1
ATOM 781 N N . ARG A 1 102 ? -6.595 1.333 21.184 1.00 97.44 102 ARG A N 1
ATOM 782 C CA . ARG A 1 102 ? -5.247 1.818 21.466 1.00 97.44 102 ARG A CA 1
ATOM 783 C C . ARG A 1 102 ? -4.393 1.602 20.229 1.00 97.44 102 ARG A C 1
ATOM 785 O O . ARG A 1 102 ? -4.450 0.532 19.623 1.00 97.44 102 ARG A O 1
ATOM 792 N N . MET A 1 103 ? -3.610 2.599 19.844 1.00 96.88 103 MET A N 1
ATOM 793 C CA . MET A 1 103 ? -2.640 2.470 18.760 1.00 96.88 103 MET A CA 1
ATOM 794 C C . MET A 1 103 ? -1.464 1.620 19.249 1.00 96.88 103 MET A C 1
ATOM 796 O O . MET A 1 103 ? -0.642 2.079 20.044 1.00 96.88 103 MET A O 1
ATOM 800 N N . GLU A 1 104 ? -1.379 0.370 18.803 1.00 96.12 104 GLU A N 1
ATOM 801 C CA . GLU A 1 104 ? -0.251 -0.514 19.122 1.00 96.12 104 GLU A CA 1
ATOM 802 C C . GLU A 1 104 ? 1.012 -0.073 18.379 1.00 96.12 104 GLU A C 1
ATOM 804 O O . GLU A 1 104 ? 2.105 -0.017 18.955 1.00 96.12 104 GLU A O 1
ATOM 809 N N . THR A 1 105 ? 0.828 0.295 17.111 1.00 93.94 105 THR A N 1
ATOM 810 C CA . THR A 1 105 ? 1.881 0.726 16.194 1.00 93.94 105 THR A CA 1
ATOM 811 C C . THR A 1 105 ? 1.382 1.900 15.362 1.00 93.94 105 THR A C 1
ATOM 813 O O . THR A 1 105 ? 0.226 1.931 14.948 1.00 93.94 105 THR A O 1
ATOM 816 N N . SER A 1 106 ? 2.267 2.856 15.090 1.00 92.75 106 SER A N 1
ATOM 817 C CA . SER A 1 106 ? 2.032 3.980 14.183 1.00 92.75 106 SER A CA 1
ATOM 818 C C . SER A 1 106 ? 3.249 4.092 13.268 1.00 92.75 106 SER A C 1
ATOM 820 O O . SER A 1 106 ? 4.366 4.333 13.725 1.00 92.75 106 SER A O 1
ATOM 822 N N . PHE A 1 107 ? 3.033 3.838 11.979 1.00 91.38 107 PHE A N 1
ATOM 823 C CA . PHE A 1 107 ? 4.048 3.971 10.933 1.00 91.38 107 PHE A CA 1
ATOM 824 C C . PHE A 1 107 ? 4.098 5.403 10.391 1.00 91.38 107 PHE A C 1
ATOM 826 O O . PHE A 1 107 ? 5.160 5.891 9.994 1.00 91.38 107 PHE A O 1
ATOM 833 N N . SER A 1 108 ? 2.946 6.065 10.398 1.00 89.94 108 SER A N 1
ATOM 834 C CA . SER A 1 108 ? 2.748 7.488 10.156 1.00 89.94 108 SER A CA 1
ATOM 835 C C . SER A 1 108 ? 1.662 8.004 11.103 1.00 89.94 108 SER A C 1
ATOM 837 O O . SER A 1 108 ? 1.034 7.232 11.831 1.00 89.94 108 SER A O 1
ATOM 839 N N . GLU A 1 109 ? 1.472 9.320 11.134 1.00 89.75 109 GLU A N 1
ATOM 840 C CA . GLU A 1 109 ? 0.419 9.940 11.935 1.00 89.75 109 GLU A CA 1
ATOM 841 C C . GLU A 1 109 ? -0.957 9.385 11.544 1.00 89.75 109 GLU A C 1
ATOM 843 O O . GLU A 1 109 ? -1.385 9.521 10.393 1.00 89.75 109 GLU A O 1
ATOM 848 N N . VAL A 1 110 ? -1.641 8.764 12.506 1.00 94.94 110 VAL A N 1
ATOM 849 C CA . VAL A 1 110 ? -3.013 8.275 12.343 1.00 94.94 110 VAL A CA 1
ATOM 850 C C . VAL A 1 110 ? -3.966 9.437 12.590 1.00 94.94 110 VAL A C 1
ATOM 852 O O . VAL A 1 110 ? -3.794 10.176 13.557 1.00 94.94 110 VAL A O 1
ATOM 855 N N . MET A 1 111 ? -4.971 9.606 11.735 1.00 95.31 111 MET A N 1
ATOM 856 C CA . MET A 1 111 ? -5.885 10.748 11.792 1.00 95.31 111 MET A CA 1
ATOM 857 C C . MET A 1 111 ? -7.342 10.311 11.929 1.00 95.31 111 MET A C 1
ATOM 859 O O . MET A 1 111 ? -7.740 9.246 11.454 1.00 95.31 111 MET A O 1
ATOM 863 N N . THR A 1 112 ? -8.171 11.169 12.525 1.00 95.69 112 THR A N 1
ATOM 864 C CA . THR A 1 112 ? -9.631 11.030 12.424 1.00 95.69 112 THR A CA 1
ATOM 865 C C . THR A 1 112 ? -10.050 10.964 10.953 1.00 95.69 112 THR A C 1
ATOM 867 O O . THR A 1 112 ? -9.644 11.797 10.144 1.00 95.69 112 THR A O 1
ATOM 870 N N . GLY A 1 113 ? -10.884 9.984 10.613 1.00 94.88 113 GLY A N 1
ATOM 871 C CA . GLY A 1 113 ? -11.310 9.690 9.247 1.00 94.88 113 GLY A CA 1
ATOM 872 C C . GLY A 1 113 ? -10.485 8.610 8.545 1.00 94.88 113 GLY A C 1
ATOM 873 O O . GLY A 1 113 ? -10.941 8.117 7.511 1.00 94.88 113 GLY A O 1
ATOM 874 N N . ASP A 1 114 ? -9.333 8.199 9.095 1.00 97.06 114 ASP A N 1
ATOM 875 C CA . ASP A 1 114 ? -8.623 7.021 8.591 1.00 97.06 114 ASP A CA 1
ATOM 876 C C . ASP A 1 114 ? -9.514 5.773 8.724 1.00 97.06 114 ASP A C 1
ATOM 878 O O . ASP A 1 114 ? -10.308 5.623 9.659 1.00 97.06 114 ASP A O 1
ATOM 882 N N . ILE A 1 115 ? -9.394 4.881 7.748 1.00 97.44 115 ILE A N 1
ATOM 883 C CA . ILE A 1 115 ? -10.271 3.732 7.550 1.00 97.44 115 ILE A CA 1
ATOM 884 C C . ILE A 1 115 ? -9.739 2.540 8.347 1.00 97.44 115 ILE A C 1
ATOM 886 O O . ILE A 1 115 ? -8.532 2.340 8.435 1.00 97.44 115 ILE A O 1
ATOM 890 N N . LEU A 1 116 ? -10.618 1.705 8.893 1.00 97.81 116 LEU A N 1
ATOM 891 C CA . LEU A 1 116 ? -10.216 0.424 9.470 1.00 97.81 116 LEU A CA 1
ATOM 892 C C . LEU A 1 116 ? -10.224 -0.672 8.406 1.00 97.81 116 LEU A C 1
ATOM 894 O O . LEU A 1 116 ? -11.151 -0.763 7.602 1.00 97.81 116 LEU A O 1
ATOM 898 N N . GLY A 1 117 ? -9.203 -1.519 8.419 1.00 96.88 117 GLY A N 1
ATOM 899 C CA . GLY A 1 117 ? -9.105 -2.719 7.597 1.00 96.88 117 GLY A CA 1
ATOM 900 C C . GLY A 1 117 ? -8.883 -3.969 8.435 1.00 96.88 117 GLY A C 1
ATOM 901 O O . GLY A 1 117 ? -8.490 -3.893 9.601 1.00 96.88 117 GLY A O 1
ATOM 902 N N . ASP A 1 118 ? -9.114 -5.125 7.816 1.00 95.06 118 ASP A N 1
ATOM 903 C CA . ASP A 1 118 ? -8.867 -6.423 8.443 1.00 95.06 118 ASP A CA 1
ATOM 904 C C . ASP A 1 118 ? -7.396 -6.551 8.840 1.00 95.06 118 ASP A C 1
ATOM 906 O O . ASP A 1 118 ? -6.510 -6.343 8.011 1.00 95.06 118 ASP A O 1
ATOM 910 N N . TYR A 1 119 ? -7.138 -6.914 10.094 1.00 95.19 119 TYR A N 1
ATOM 911 C CA . TYR A 1 119 ? -5.797 -7.257 10.547 1.00 95.19 119 TYR A CA 1
ATOM 912 C C . TYR A 1 119 ? -5.435 -8.687 10.134 1.00 95.19 119 TYR A C 1
ATOM 914 O O . TYR A 1 119 ? -6.231 -9.615 10.278 1.00 95.19 119 TYR A O 1
ATOM 922 N N . TYR A 1 120 ? -4.210 -8.865 9.655 1.00 92.94 120 TYR A N 1
ATOM 923 C CA . TYR A 1 120 ? -3.600 -10.160 9.377 1.00 92.94 120 TYR A CA 1
ATOM 924 C C . TYR A 1 120 ? -2.091 -10.037 9.567 1.00 92.94 120 TYR A C 1
ATOM 926 O O . TYR A 1 120 ? -1.530 -8.964 9.371 1.00 92.94 120 TYR A O 1
ATOM 934 N N . GLU A 1 121 ? -1.414 -11.116 9.941 1.00 89.19 121 GLU A N 1
ATOM 935 C CA . GLU A 1 121 ? 0.044 -11.085 10.041 1.00 89.19 121 GLU A CA 1
ATOM 936 C C . GLU A 1 121 ? 0.666 -11.068 8.638 1.00 89.19 121 GLU A C 1
ATOM 938 O O . GLU A 1 121 ? 0.320 -11.881 7.778 1.00 89.19 121 GLU A O 1
ATOM 943 N N . MET A 1 122 ? 1.566 -10.112 8.386 1.00 87.75 122 MET A N 1
ATOM 944 C CA . MET A 1 122 ? 2.365 -10.083 7.161 1.00 87.75 122 MET A CA 1
ATOM 945 C C . MET A 1 122 ? 3.686 -10.799 7.398 1.00 87.75 122 MET A C 1
ATOM 947 O O . MET A 1 122 ? 4.474 -10.374 8.244 1.00 87.75 122 MET A O 1
ATOM 951 N N . GLU A 1 123 ? 3.932 -11.844 6.613 1.00 85.75 123 GLU A N 1
ATOM 952 C CA . GLU A 1 123 ? 5.221 -12.524 6.582 1.00 85.75 123 GLU A CA 1
ATOM 953 C C . GLU A 1 123 ? 6.259 -11.658 5.861 1.00 85.75 123 GLU A C 1
ATOM 955 O O . GLU A 1 123 ? 6.048 -11.203 4.732 1.00 85.75 123 GLU A O 1
ATOM 960 N N . GLU A 1 124 ? 7.391 -11.422 6.520 1.00 85.56 124 GLU A N 1
ATOM 961 C CA . GLU A 1 124 ? 8.501 -10.680 5.939 1.00 85.56 124 GLU A CA 1
ATOM 962 C C . GLU A 1 124 ? 9.190 -11.515 4.850 1.00 85.56 124 GLU A C 1
ATOM 964 O O . GLU A 1 124 ? 9.567 -12.667 5.090 1.00 85.56 124 GLU A O 1
ATOM 969 N N . PRO A 1 125 ? 9.418 -10.953 3.652 1.00 85.00 125 PRO A N 1
ATOM 970 C CA . PRO A 1 125 ? 10.126 -11.680 2.618 1.00 85.00 125 PRO A CA 1
ATOM 971 C C . PRO A 1 125 ? 11.590 -11.873 2.996 1.00 85.00 125 PRO A C 1
ATOM 973 O O . PRO A 1 125 ? 12.285 -10.924 3.355 1.00 85.00 125 PRO A O 1
ATOM 976 N N . PHE A 1 126 ? 12.082 -13.103 2.879 1.00 85.75 126 PHE A N 1
ATOM 977 C CA . PHE A 1 126 ? 13.494 -13.413 3.083 1.00 85.75 126 PHE A CA 1
ATOM 978 C C . PHE A 1 126 ? 14.341 -12.956 1.891 1.00 85.75 126 PHE A C 1
ATOM 980 O O . PHE A 1 126 ? 13.906 -12.998 0.740 1.00 85.75 126 PHE A O 1
ATOM 987 N N . VAL A 1 127 ? 15.584 -12.561 2.162 1.00 85.50 127 VAL A N 1
ATOM 988 C CA . VAL A 1 127 ? 16.605 -12.422 1.123 1.00 85.50 127 VAL A CA 1
ATOM 989 C C . VAL A 1 127 ? 16.919 -13.807 0.573 1.00 85.50 127 VAL A C 1
ATOM 991 O O . VAL A 1 127 ? 17.201 -14.742 1.319 1.00 85.50 127 VAL A O 1
ATOM 994 N N . THR A 1 128 ? 16.903 -13.918 -0.747 1.00 83.44 128 THR A N 1
ATOM 995 C CA . THR A 1 128 ? 17.429 -15.071 -1.473 1.00 83.44 128 THR A CA 1
ATOM 996 C C . THR A 1 128 ? 18.877 -14.804 -1.865 1.00 83.44 128 THR A C 1
ATOM 998 O O . THR A 1 128 ? 19.174 -13.707 -2.342 1.00 83.44 128 THR A O 1
ATOM 1001 N N . ASP A 1 129 ? 19.754 -15.805 -1.749 1.00 81.38 129 ASP A N 1
ATOM 1002 C CA . ASP A 1 129 ? 21.171 -15.676 -2.134 1.00 81.38 129 ASP A CA 1
ATOM 1003 C C . ASP A 1 129 ? 21.341 -15.259 -3.602 1.00 81.38 129 ASP A C 1
ATOM 1005 O O . ASP A 1 129 ? 22.230 -14.481 -3.942 1.00 81.38 129 ASP A O 1
ATOM 1009 N N . VAL A 1 130 ? 20.449 -15.748 -4.467 1.00 86.38 130 VAL A N 1
ATOM 1010 C CA . VAL A 1 130 ? 20.393 -15.398 -5.888 1.00 86.38 130 VAL A CA 1
ATOM 1011 C C . VAL A 1 130 ? 18.977 -14.922 -6.216 1.00 86.38 130 VAL A C 1
ATOM 1013 O O . VAL A 1 130 ? 18.110 -15.748 -6.508 1.00 86.38 130 VAL A O 1
ATOM 1016 N N . PRO A 1 131 ? 18.705 -13.606 -6.134 1.00 87.88 131 PRO A N 1
ATOM 1017 C CA . PRO A 1 131 ? 17.418 -13.054 -6.536 1.00 87.88 131 PRO A CA 1
ATOM 1018 C C . PRO A 1 131 ? 17.145 -13.321 -8.015 1.00 87.88 131 PRO A C 1
ATOM 1020 O O . PRO A 1 131 ? 18.042 -13.216 -8.855 1.00 87.88 131 PRO A O 1
ATOM 1023 N N . ARG A 1 132 ? 15.891 -13.635 -8.344 1.00 94.06 132 ARG A N 1
ATOM 1024 C CA . ARG A 1 132 ? 15.465 -13.820 -9.731 1.00 94.06 132 ARG A CA 1
ATOM 1025 C C . ARG A 1 132 ? 15.398 -12.467 -10.435 1.00 94.06 132 ARG A C 1
ATOM 1027 O O . ARG A 1 132 ? 14.721 -11.554 -9.971 1.00 94.06 132 ARG A O 1
ATOM 1034 N N . THR A 1 133 ? 16.057 -12.350 -11.583 1.00 95.38 133 THR A N 1
ATOM 1035 C CA . THR A 1 133 ? 15.844 -11.221 -12.495 1.00 95.38 133 THR A CA 1
ATOM 1036 C C . THR A 1 133 ? 14.688 -11.560 -13.425 1.00 95.38 133 THR A C 1
ATOM 1038 O O . THR A 1 133 ? 14.781 -12.513 -14.201 1.00 95.38 133 THR A O 1
ATOM 1041 N N . LEU A 1 134 ? 13.608 -10.787 -13.356 1.00 96.19 134 LEU A N 1
ATOM 1042 C CA . LEU A 1 134 ? 12.429 -10.973 -14.194 1.00 96.19 134 LEU A CA 1
ATOM 1043 C C . LEU A 1 134 ? 12.404 -9.920 -15.306 1.00 96.19 134 LEU A C 1
ATOM 1045 O O . LEU A 1 134 ? 12.463 -8.719 -15.045 1.00 96.19 134 LEU A O 1
ATOM 1049 N N . ASN A 1 135 ? 12.267 -10.377 -16.551 1.00 95.69 135 ASN A N 1
ATOM 1050 C CA . ASN A 1 135 ? 11.961 -9.504 -17.677 1.00 95.69 135 ASN A CA 1
ATOM 1051 C C . ASN A 1 135 ? 10.459 -9.553 -17.969 1.00 95.69 135 ASN A C 1
ATOM 1053 O O . ASN A 1 135 ? 9.973 -10.491 -18.599 1.00 95.69 135 ASN A O 1
ATOM 1057 N N . VAL A 1 136 ? 9.732 -8.546 -17.490 1.00 96.12 136 VAL A N 1
ATOM 1058 C CA . VAL A 1 136 ? 8.299 -8.377 -17.735 1.00 96.12 136 VAL A CA 1
ATOM 1059 C C . VAL A 1 136 ? 8.040 -6.939 -18.167 1.00 96.12 136 VAL A C 1
ATOM 1061 O O . VAL A 1 136 ? 8.460 -6.001 -17.495 1.00 96.12 136 VAL A O 1
ATOM 1064 N N . GLY A 1 137 ? 7.368 -6.768 -19.306 1.00 96.62 137 GLY A N 1
ATOM 1065 C CA . GLY A 1 137 ? 7.034 -5.449 -19.838 1.00 96.62 137 GLY A CA 1
ATOM 1066 C C . GLY A 1 137 ? 5.847 -4.833 -19.104 1.00 96.62 137 GLY A C 1
ATOM 1067 O O . GLY A 1 137 ? 4.791 -5.462 -19.019 1.00 96.62 137 GLY A O 1
ATOM 1068 N N . GLY A 1 138 ? 5.984 -3.598 -18.629 1.00 97.12 138 GLY A N 1
ATOM 1069 C CA . GLY A 1 138 ? 4.938 -2.869 -17.903 1.00 97.12 138 GLY A CA 1
ATOM 1070 C C . GLY A 1 138 ? 5.341 -1.437 -17.571 1.00 97.12 138 GLY A C 1
ATOM 1071 O O . GLY A 1 138 ? 6.256 -0.893 -18.191 1.00 97.12 138 GLY A O 1
ATOM 1072 N N . TYR A 1 139 ? 4.680 -0.848 -16.579 1.00 98.12 139 TYR A N 1
ATOM 1073 C CA . TYR A 1 139 ? 4.840 0.543 -16.176 1.00 98.12 139 TYR A CA 1
ATOM 1074 C C . TYR A 1 139 ? 4.820 0.725 -14.660 1.00 98.12 139 TYR A C 1
ATOM 1076 O O . TYR A 1 139 ? 4.085 0.059 -13.927 1.00 98.12 139 TYR A O 1
ATOM 1084 N N . ILE A 1 140 ? 5.566 1.728 -14.202 1.00 98.25 140 ILE A N 1
ATOM 1085 C CA . ILE A 1 140 ? 5.386 2.306 -12.872 1.00 98.25 140 ILE A CA 1
ATOM 1086 C C . ILE A 1 140 ? 4.127 3.175 -12.895 1.00 98.25 140 ILE A C 1
ATOM 1088 O O . ILE A 1 140 ? 4.028 4.130 -13.668 1.00 98.25 140 ILE A O 1
ATOM 1092 N N . VAL A 1 141 ? 3.155 2.851 -12.044 1.00 98.38 141 VAL A N 1
ATOM 1093 C CA . VAL A 1 141 ? 1.836 3.510 -12.007 1.00 98.38 141 VAL A CA 1
ATOM 1094 C C . VAL A 1 141 ? 1.665 4.472 -10.838 1.00 98.38 141 VAL A C 1
ATOM 1096 O O . VAL A 1 141 ? 0.815 5.357 -10.892 1.00 98.38 141 VAL A O 1
ATOM 1099 N N . ALA A 1 142 ? 2.467 4.317 -9.789 1.00 97.88 142 ALA A N 1
ATOM 1100 C CA . ALA A 1 142 ? 2.513 5.228 -8.656 1.00 97.88 142 ALA A CA 1
ATOM 1101 C C . ALA A 1 142 ? 3.892 5.166 -7.994 1.00 97.88 142 ALA A C 1
ATOM 1103 O O . ALA A 1 142 ? 4.594 4.156 -8.085 1.00 97.88 142 ALA A O 1
ATOM 1104 N N . THR A 1 143 ? 4.250 6.236 -7.294 1.00 96.00 143 THR A N 1
ATOM 1105 C CA . THR A 1 143 ? 5.442 6.308 -6.452 1.00 96.00 143 THR A CA 1
ATOM 1106 C C . THR A 1 143 ? 5.067 6.847 -5.078 1.00 96.00 143 THR A C 1
ATOM 1108 O O . THR A 1 143 ? 4.077 7.565 -4.916 1.00 96.00 143 THR A O 1
ATOM 1111 N N . LYS A 1 144 ? 5.845 6.469 -4.069 1.00 92.88 144 LYS A N 1
ATOM 1112 C CA . LYS A 1 144 ? 5.699 6.927 -2.693 1.00 92.88 144 LYS A CA 1
ATOM 1113 C C . LYS A 1 144 ? 7.074 6.980 -2.043 1.00 92.88 144 LYS A C 1
ATOM 1115 O O . LYS A 1 144 ? 7.829 6.017 -2.102 1.00 92.88 144 LYS A O 1
ATOM 1120 N N . GLN A 1 145 ? 7.371 8.081 -1.368 1.00 83.94 145 GLN A N 1
ATOM 1121 C CA . GLN A 1 145 ? 8.569 8.187 -0.541 1.00 83.94 145 GLN A CA 1
ATOM 1122 C C . GLN A 1 145 ? 8.250 7.771 0.893 1.00 83.94 145 GLN A C 1
ATOM 1124 O O . GLN A 1 145 ? 7.241 8.193 1.465 1.00 83.94 145 GLN A O 1
ATOM 1129 N N . ARG A 1 146 ? 9.126 6.967 1.499 1.00 77.25 146 ARG A N 1
ATOM 1130 C CA . ARG A 1 146 ? 9.026 6.590 2.911 1.00 77.25 146 ARG A CA 1
ATOM 1131 C C . ARG A 1 146 ? 10.330 6.891 3.634 1.00 77.25 146 ARG A C 1
ATOM 1133 O O . ARG A 1 146 ? 11.381 6.361 3.293 1.00 77.25 146 ARG A O 1
ATOM 1140 N N . ARG A 1 147 ? 10.235 7.701 4.689 1.00 70.38 147 ARG A N 1
ATOM 1141 C CA . ARG A 1 147 ? 11.360 8.033 5.569 1.00 70.38 147 ARG A CA 1
ATOM 1142 C C . ARG A 1 147 ? 11.284 7.263 6.882 1.00 70.38 147 ARG A C 1
ATOM 1144 O O . ARG A 1 147 ? 10.459 7.580 7.733 1.00 70.38 147 ARG A O 1
ATOM 1151 N N . VAL A 1 148 ? 12.161 6.287 7.061 1.00 66.44 148 VAL A N 1
ATOM 1152 C CA . VAL A 1 148 ? 12.448 5.680 8.370 1.00 66.44 148 VAL A CA 1
ATOM 1153 C C . VAL A 1 148 ? 13.646 6.424 8.966 1.00 66.44 148 VAL A C 1
ATOM 1155 O O . VAL A 1 148 ? 14.430 6.978 8.205 1.00 66.44 148 VAL A O 1
ATOM 1158 N N . ILE A 1 149 ? 13.759 6.494 10.298 1.00 61.03 149 ILE A N 1
ATOM 1159 C CA . ILE A 1 149 ? 14.644 7.368 11.106 1.00 61.03 149 ILE A CA 1
ATOM 1160 C C . ILE A 1 149 ? 15.979 7.757 10.426 1.00 61.03 149 ILE A C 1
ATOM 1162 O O . ILE A 1 149 ? 16.326 8.934 10.470 1.00 61.03 149 ILE A O 1
ATOM 1166 N N . ASN A 1 150 ? 16.665 6.835 9.727 1.00 57.69 150 ASN A N 1
ATOM 1167 C CA . ASN A 1 150 ? 17.884 7.112 8.948 1.00 57.69 150 ASN A CA 1
ATOM 1168 C C . ASN A 1 150 ? 17.911 6.552 7.502 1.00 57.69 150 ASN A C 1
ATOM 1170 O O . ASN A 1 150 ? 18.955 6.602 6.855 1.00 57.69 150 ASN A O 1
ATOM 1174 N N . THR A 1 151 ? 16.793 6.045 6.973 1.00 62.97 151 THR A N 1
ATOM 1175 C CA . THR A 1 151 ? 16.719 5.402 5.647 1.00 62.97 151 THR A CA 1
ATOM 1176 C C . THR A 1 151 ? 15.552 5.959 4.839 1.00 62.97 151 THR A C 1
ATOM 1178 O O . THR A 1 151 ? 14.435 6.091 5.341 1.00 62.97 151 THR A O 1
ATOM 1181 N N . HIS A 1 152 ? 15.804 6.260 3.567 1.00 72.50 152 HIS A N 1
ATOM 1182 C CA . HIS A 1 152 ? 14.768 6.638 2.612 1.00 72.50 152 HIS A CA 1
ATOM 1183 C C . HIS A 1 152 ? 14.514 5.447 1.696 1.00 72.50 152 HIS A C 1
ATOM 1185 O O . HIS A 1 152 ? 15.440 4.942 1.064 1.00 72.50 152 HIS A O 1
ATOM 1191 N N . TYR A 1 153 ? 13.270 4.986 1.664 1.00 80.06 153 TYR A N 1
ATOM 1192 C CA . TYR A 1 153 ? 12.810 3.996 0.705 1.00 80.06 153 TYR A CA 1
ATOM 1193 C C . TYR A 1 153 ? 11.979 4.714 -0.350 1.00 80.06 153 TYR A C 1
ATOM 1195 O O . TYR A 1 153 ? 10.923 5.275 -0.041 1.00 80.06 153 TYR A O 1
ATOM 1203 N N . ASP A 1 154 ? 12.457 4.673 -1.588 1.00 91.25 154 ASP A N 1
ATOM 1204 C CA . ASP A 1 154 ? 11.641 5.000 -2.747 1.00 91.25 154 ASP A CA 1
ATOM 1205 C C . ASP A 1 154 ? 10.825 3.762 -3.096 1.00 91.25 154 ASP A C 1
ATOM 1207 O O . ASP A 1 154 ? 11.367 2.695 -3.406 1.00 91.25 154 ASP A O 1
ATOM 1211 N N . ILE A 1 155 ? 9.511 3.890 -2.967 1.00 95.75 155 ILE A N 1
ATOM 1212 C CA . ILE A 1 155 ? 8.565 2.807 -3.189 1.00 95.75 155 ILE A CA 1
ATOM 1213 C C . ILE A 1 155 ? 7.821 3.089 -4.475 1.00 95.75 155 ILE A C 1
ATOM 1215 O O . ILE A 1 155 ? 7.324 4.192 -4.707 1.00 95.75 155 ILE A O 1
ATOM 1219 N N . VAL A 1 156 ? 7.750 2.073 -5.317 1.00 97.88 156 VAL A N 1
ATOM 1220 C CA . VAL A 1 156 ? 7.067 2.130 -6.599 1.00 97.88 156 VAL A CA 1
ATOM 1221 C C . VAL A 1 156 ? 5.998 1.054 -6.652 1.00 97.88 156 VAL A C 1
ATOM 1223 O O . VAL A 1 156 ? 6.121 -0.017 -6.052 1.00 97.88 156 VAL A O 1
ATOM 1226 N N . PHE A 1 157 ? 4.951 1.341 -7.408 1.00 98.56 157 PHE A N 1
ATOM 1227 C CA . PHE A 1 157 ? 3.884 0.400 -7.697 1.00 98.56 157 PHE A CA 1
ATOM 1228 C C . PHE A 1 157 ? 3.883 0.132 -9.190 1.00 98.56 157 PHE A C 1
ATOM 1230 O O . PHE A 1 157 ? 3.903 1.077 -9.983 1.00 98.56 157 PHE A O 1
ATOM 1237 N N . ILE A 1 158 ? 3.858 -1.141 -9.565 1.00 98.62 158 ILE A N 1
ATOM 1238 C CA . ILE A 1 158 ? 3.880 -1.572 -10.964 1.00 98.62 158 ILE A CA 1
ATOM 1239 C C . ILE A 1 158 ? 2.537 -2.172 -11.371 1.00 98.62 158 ILE A C 1
ATOM 1241 O O . ILE A 1 158 ? 1.842 -2.776 -10.551 1.00 98.62 158 ILE A O 1
ATOM 1245 N N . ASP A 1 159 ? 2.193 -2.038 -12.648 1.00 98.38 159 ASP A N 1
ATOM 1246 C CA . ASP A 1 159 ? 0.987 -2.603 -13.274 1.00 98.38 159 ASP A CA 1
ATOM 1247 C C . ASP A 1 159 ? 1.088 -4.109 -13.579 1.00 98.38 159 ASP A C 1
ATOM 1249 O O . ASP A 1 159 ? 0.360 -4.620 -14.433 1.00 98.38 159 ASP A O 1
ATOM 1253 N N . ARG A 1 160 ? 2.009 -4.815 -12.915 1.00 98.44 160 ARG A N 1
ATOM 1254 C CA . ARG A 1 160 ? 2.206 -6.260 -13.041 1.00 98.44 160 ARG A CA 1
ATOM 1255 C C . ARG A 1 160 ? 2.121 -6.928 -11.681 1.00 98.44 160 ARG A C 1
ATOM 1257 O O . ARG A 1 160 ? 2.699 -6.444 -10.704 1.00 98.44 160 ARG A O 1
ATOM 1264 N N . GLY A 1 161 ? 1.384 -8.027 -11.614 1.00 98.19 161 GLY A N 1
ATOM 1265 C CA . GLY A 1 161 ? 1.132 -8.789 -10.395 1.00 98.19 161 GLY A CA 1
ATOM 1266 C C . GLY A 1 161 ? 1.373 -10.283 -10.574 1.00 98.19 161 GLY A C 1
ATOM 1267 O O . GLY A 1 161 ? 2.031 -10.728 -11.515 1.00 98.19 161 GLY A O 1
ATOM 1268 N N . ARG A 1 162 ? 0.795 -11.076 -9.669 1.00 98.06 162 ARG A N 1
ATOM 1269 C CA . ARG A 1 162 ? 0.897 -12.546 -9.691 1.00 98.06 162 ARG A CA 1
ATOM 1270 C C . ARG A 1 162 ? 0.420 -13.151 -11.009 1.00 98.06 162 ARG A C 1
ATOM 1272 O O . ARG A 1 162 ? 1.005 -14.124 -11.475 1.00 98.06 162 ARG A O 1
ATOM 1279 N N . ARG A 1 163 ? -0.607 -12.564 -11.635 1.00 97.69 163 ARG A N 1
ATOM 1280 C CA . ARG A 1 163 ? -1.133 -13.028 -12.932 1.00 97.69 163 ARG A CA 1
ATOM 1281 C C . ARG A 1 163 ? -0.139 -12.871 -14.079 1.00 97.69 163 ARG A C 1
ATOM 1283 O O . ARG A 1 163 ? -0.261 -13.576 -15.073 1.00 97.69 163 ARG A O 1
ATOM 1290 N N . ASP A 1 164 ? 0.842 -11.992 -13.913 1.00 98.00 164 ASP A N 1
ATOM 1291 C CA . ASP A 1 164 ? 1.912 -11.736 -14.874 1.00 98.00 164 ASP A CA 1
ATOM 1292 C C . ASP A 1 164 ? 3.204 -12.501 -14.524 1.00 98.00 164 ASP A C 1
ATOM 1294 O O . ASP A 1 164 ? 4.244 -12.279 -15.140 1.00 98.00 164 ASP A O 1
ATOM 1298 N N . GLY A 1 165 ? 3.158 -13.390 -13.521 1.00 97.44 165 GLY A N 1
ATOM 1299 C CA . GLY A 1 165 ? 4.309 -14.174 -13.065 1.00 97.44 165 GLY A CA 1
ATOM 1300 C C . GLY A 1 165 ? 5.277 -13.417 -12.151 1.00 97.44 165 GLY A C 1
ATOM 1301 O O . GLY A 1 165 ? 6.403 -13.880 -11.955 1.00 97.44 165 GLY A O 1
ATOM 1302 N N . VAL A 1 166 ? 4.860 -12.267 -11.605 1.00 98.12 166 VAL A N 1
ATOM 1303 C CA . VAL A 1 166 ? 5.653 -11.499 -10.636 1.00 98.12 166 VAL A CA 1
ATOM 1304 C C . VAL A 1 166 ? 5.590 -12.159 -9.260 1.00 98.12 166 VAL A C 1
ATOM 1306 O O . VAL A 1 166 ? 4.509 -12.417 -8.718 1.00 98.12 166 VAL A O 1
ATOM 1309 N N . GLU A 1 167 ? 6.759 -12.371 -8.672 1.00 96.62 167 GLU A N 1
ATOM 1310 C CA . GLU A 1 167 ? 6.967 -12.976 -7.363 1.00 96.62 167 GLU A CA 1
ATOM 1311 C C . GLU A 1 167 ? 7.699 -12.010 -6.425 1.00 96.62 167 GLU A C 1
ATOM 1313 O O . GLU A 1 167 ? 8.397 -11.081 -6.838 1.00 96.62 167 GLU A O 1
ATOM 1318 N N . VAL A 1 168 ? 7.524 -12.211 -5.118 1.00 95.94 168 VAL A N 1
ATOM 1319 C CA . VAL A 1 168 ? 8.249 -11.420 -4.121 1.00 95.94 168 VAL A CA 1
ATOM 1320 C C . VAL A 1 168 ? 9.738 -11.770 -4.185 1.00 95.94 168 VAL A C 1
ATOM 1322 O O . VAL A 1 168 ? 10.101 -12.941 -4.214 1.00 95.94 168 VAL A O 1
ATOM 1325 N N . GLY A 1 169 ? 10.596 -10.751 -4.197 1.00 95.56 169 GLY A N 1
ATOM 1326 C CA . GLY A 1 169 ? 12.045 -10.883 -4.351 1.00 95.56 169 GLY A CA 1
ATOM 1327 C C . GLY A 1 169 ? 12.554 -10.624 -5.770 1.00 95.56 169 GLY A C 1
ATOM 1328 O O . GLY A 1 169 ? 13.751 -10.351 -5.915 1.00 95.56 169 GLY A O 1
ATOM 1329 N N . ASP A 1 170 ? 11.675 -10.631 -6.779 1.00 96.81 170 ASP A N 1
ATOM 1330 C CA . ASP A 1 170 ? 12.045 -10.359 -8.170 1.00 96.81 170 ASP A CA 1
ATOM 1331 C C . ASP A 1 170 ? 12.720 -9.004 -8.330 1.00 96.81 170 ASP A C 1
ATOM 1333 O O . ASP A 1 170 ? 12.230 -7.987 -7.833 1.00 96.81 170 ASP A O 1
ATOM 1337 N N . ILE A 1 171 ? 13.815 -8.995 -9.085 1.00 97.12 171 ILE A N 1
ATOM 1338 C CA . ILE A 1 171 ? 14.493 -7.786 -9.538 1.00 97.12 171 ILE A CA 1
ATOM 1339 C C . ILE A 1 171 ? 14.056 -7.492 -10.970 1.00 97.12 171 ILE A C 1
ATOM 1341 O O . ILE A 1 171 ? 14.143 -8.355 -11.845 1.00 97.12 171 ILE A O 1
ATOM 1345 N N . ILE A 1 172 ? 13.618 -6.258 -11.213 1.00 98.06 172 ILE A N 1
ATOM 1346 C CA . ILE A 1 172 ? 13.145 -5.803 -12.522 1.00 98.06 172 ILE A CA 1
ATOM 1347 C C . ILE A 1 172 ? 13.868 -4.500 -12.883 1.00 98.06 172 ILE A C 1
ATOM 1349 O O . ILE A 1 172 ? 14.031 -3.612 -12.041 1.00 98.06 172 ILE A O 1
ATOM 1353 N N . GLY A 1 173 ? 14.329 -4.388 -14.130 1.00 97.50 173 GLY A N 1
ATOM 1354 C CA . GLY A 1 173 ? 14.914 -3.155 -14.661 1.00 97.50 173 GLY A CA 1
ATOM 1355 C C . GLY A 1 173 ? 13.855 -2.078 -14.893 1.00 97.50 173 GLY A C 1
ATOM 1356 O O . GLY A 1 173 ? 12.712 -2.392 -15.227 1.00 97.50 173 GLY A O 1
ATOM 1357 N N . THR A 1 174 ? 14.231 -0.812 -14.724 1.00 97.19 174 THR A N 1
ATOM 1358 C CA . THR A 1 174 ? 13.383 0.339 -15.062 1.00 97.19 174 THR A CA 1
ATOM 1359 C C . THR A 1 174 ? 14.000 1.131 -16.208 1.00 97.19 174 THR A C 1
ATOM 1361 O O . THR A 1 174 ? 15.226 1.231 -16.326 1.00 97.19 174 THR A O 1
ATOM 1364 N N . ILE A 1 175 ? 13.148 1.693 -17.065 1.00 96.06 175 ILE A N 1
ATOM 1365 C CA . ILE A 1 175 ? 13.550 2.425 -18.267 1.00 96.06 175 ILE A CA 1
ATOM 1366 C C . ILE A 1 175 ? 12.793 3.755 -18.316 1.00 96.06 175 ILE A C 1
ATOM 1368 O O . ILE A 1 175 ? 11.563 3.792 -18.414 1.00 96.06 175 ILE A O 1
ATOM 1372 N N . SER A 1 176 ? 13.546 4.855 -18.292 1.00 93.38 176 SER A N 1
ATOM 1373 C CA . SER A 1 176 ? 13.013 6.214 -18.350 1.00 93.38 176 SER A CA 1
ATOM 1374 C C . SER A 1 176 ? 12.384 6.497 -19.710 1.00 93.38 176 SER A C 1
ATOM 1376 O O . SER A 1 176 ? 13.039 6.337 -20.745 1.00 93.38 176 SER A O 1
ATOM 1378 N N . ARG A 1 177 ? 11.148 7.010 -19.719 1.00 81.06 177 ARG A N 1
ATOM 1379 C CA . ARG A 1 177 ? 10.449 7.445 -20.948 1.00 81.06 177 ARG A CA 1
ATOM 1380 C C . ARG A 1 177 ? 10.662 8.922 -21.267 1.00 81.06 177 ARG A C 1
ATOM 1382 O O . ARG A 1 177 ? 9.724 9.694 -21.453 1.00 81.06 177 ARG A O 1
ATOM 1389 N N . SER A 1 178 ? 11.927 9.321 -21.322 1.00 76.19 178 SER A N 1
ATOM 1390 C CA . SER A 1 178 ? 12.309 10.643 -21.825 1.00 76.19 178 SER A CA 1
ATOM 1391 C C . SER A 1 178 ? 12.352 10.657 -23.366 1.00 76.19 178 SER A C 1
ATOM 1393 O O . SER A 1 178 ? 11.673 9.872 -24.019 1.00 76.19 178 SER A O 1
ATOM 1395 N N . LYS A 1 179 ? 13.155 11.538 -23.981 1.00 76.44 179 LYS A N 1
ATOM 1396 C CA . LYS A 1 179 ? 13.348 11.572 -25.445 1.00 76.44 179 LYS A CA 1
ATOM 1397 C C . LYS A 1 179 ? 13.867 10.238 -26.013 1.00 76.44 179 LYS A C 1
ATOM 1399 O O . LYS A 1 179 ? 13.609 9.936 -27.172 1.00 76.44 179 LYS A O 1
ATOM 1404 N N . TYR A 1 180 ? 14.587 9.468 -25.201 1.00 81.94 180 TYR A N 1
ATOM 1405 C CA . TYR A 1 180 ? 15.077 8.130 -25.522 1.00 81.94 180 TYR A CA 1
ATOM 1406 C C . TYR A 1 180 ? 14.766 7.181 -24.364 1.00 81.94 180 TYR A C 1
ATOM 1408 O O . TYR A 1 180 ? 14.689 7.622 -23.211 1.00 81.94 180 TYR A O 1
ATOM 1416 N N . GLU A 1 181 ? 14.616 5.896 -24.682 1.00 86.81 181 GLU A N 1
ATOM 1417 C CA . GLU A 1 181 ? 14.479 4.823 -23.698 1.00 86.81 181 GLU A CA 1
ATOM 1418 C C . GLU A 1 181 ? 15.849 4.526 -23.097 1.00 86.81 181 GLU A C 1
ATOM 1420 O O . GLU A 1 181 ? 16.752 4.037 -23.773 1.00 86.81 181 GLU A O 1
ATOM 1425 N N . ILE A 1 182 ? 16.024 4.916 -21.836 1.00 90.69 182 ILE A N 1
ATOM 1426 C CA . ILE A 1 182 ? 17.305 4.836 -21.133 1.00 90.69 182 ILE A CA 1
ATOM 1427 C C . ILE A 1 182 ? 17.066 4.086 -19.822 1.00 90.69 182 ILE A C 1
ATOM 1429 O O . ILE A 1 182 ? 16.212 4.533 -19.049 1.00 90.69 182 ILE A O 1
ATOM 1433 N N . PRO A 1 183 ? 17.794 2.990 -19.542 1.00 94.44 183 PRO A N 1
ATOM 1434 C CA . PRO A 1 183 ? 17.768 2.339 -18.242 1.00 94.44 183 PRO A CA 1
ATOM 1435 C C . PRO A 1 183 ? 18.030 3.378 -17.156 1.00 94.44 183 PRO A C 1
ATOM 1437 O O . PRO A 1 183 ? 18.987 4.143 -17.251 1.00 94.44 183 PRO A O 1
ATOM 1440 N N . ASN A 1 184 ? 17.145 3.466 -16.169 1.00 94.31 184 ASN A N 1
ATOM 1441 C CA . ASN A 1 184 ? 17.263 4.457 -15.097 1.00 94.31 184 ASN A CA 1
ATOM 1442 C C . ASN A 1 184 ? 17.379 3.843 -13.705 1.00 94.31 184 ASN A C 1
ATOM 1444 O O . ASN A 1 184 ? 17.665 4.568 -12.752 1.00 94.31 184 ASN A O 1
ATOM 1448 N N . GLY A 1 185 ? 17.236 2.526 -13.573 1.00 95.06 185 GLY A N 1
ATOM 1449 C CA . GLY A 1 185 ? 17.360 1.871 -12.284 1.00 95.06 185 GLY A CA 1
ATOM 1450 C C . GLY A 1 185 ? 16.935 0.411 -12.278 1.00 95.06 185 GLY A C 1
ATOM 1451 O O . GLY A 1 185 ? 16.720 -0.222 -13.314 1.00 95.06 185 GLY A O 1
ATOM 1452 N N . THR A 1 186 ? 16.831 -0.121 -11.065 1.00 96.69 186 THR A N 1
ATOM 1453 C CA . THR A 1 186 ? 16.282 -1.452 -10.794 1.00 96.69 186 THR A CA 1
ATOM 1454 C C . THR A 1 186 ? 15.416 -1.402 -9.550 1.00 96.69 186 THR A C 1
ATOM 1456 O O . THR A 1 186 ? 15.793 -0.781 -8.550 1.00 96.69 186 THR A O 1
ATOM 1459 N N . ILE A 1 187 ? 14.304 -2.121 -9.583 1.00 97.12 187 ILE A N 1
ATOM 1460 C CA . ILE A 1 187 ? 13.360 -2.252 -8.475 1.00 97.12 187 ILE A CA 1
ATOM 1461 C C . ILE A 1 187 ? 13.348 -3.698 -7.995 1.00 97.12 187 ILE A C 1
ATOM 1463 O O . ILE A 1 187 ? 13.645 -4.609 -8.768 1.00 97.12 187 ILE A O 1
ATOM 1467 N N . GLN A 1 188 ? 13.013 -3.910 -6.727 1.00 96.62 188 GLN A N 1
ATOM 1468 C CA . GLN A 1 188 ? 12.847 -5.245 -6.171 1.00 96.62 188 GLN A CA 1
ATOM 1469 C C . GLN A 1 188 ? 11.491 -5.388 -5.493 1.00 96.62 188 GLN A C 1
ATOM 1471 O O . GLN A 1 188 ? 11.135 -4.588 -4.625 1.00 96.62 188 GLN A O 1
ATOM 1476 N N . VAL A 1 189 ? 10.737 -6.401 -5.907 1.00 97.31 189 VAL A N 1
ATOM 1477 C CA . VAL A 1 189 ? 9.362 -6.637 -5.462 1.00 97.31 189 VAL A CA 1
ATOM 1478 C C . VAL A 1 189 ? 9.350 -7.103 -4.010 1.00 97.31 189 VAL A C 1
ATOM 1480 O O . VAL A 1 189 ? 10.058 -8.039 -3.649 1.00 97.31 189 VAL A O 1
ATOM 1483 N N . ILE A 1 190 ? 8.529 -6.462 -3.179 1.00 96.00 190 ILE A N 1
ATOM 1484 C CA . ILE A 1 190 ? 8.394 -6.772 -1.745 1.00 96.00 190 ILE A CA 1
ATOM 1485 C C . ILE A 1 190 ? 7.001 -7.291 -1.380 1.00 96.00 190 ILE A C 1
ATOM 1487 O O . ILE A 1 190 ? 6.847 -7.967 -0.370 1.00 96.00 190 ILE A O 1
ATOM 1491 N N . ALA A 1 191 ? 5.992 -7.014 -2.209 1.00 96.12 191 ALA A N 1
ATOM 1492 C CA . ALA A 1 191 ? 4.641 -7.539 -2.051 1.00 96.12 191 ALA A CA 1
ATOM 1493 C C . ALA A 1 191 ? 3.931 -7.617 -3.408 1.00 96.12 191 ALA A C 1
ATOM 1495 O O . ALA A 1 191 ? 4.143 -6.770 -4.277 1.00 96.12 191 ALA A O 1
ATOM 1496 N N . THR A 1 192 ? 3.047 -8.603 -3.575 1.00 96.25 192 THR A N 1
ATOM 1497 C CA . THR A 1 192 ? 2.285 -8.807 -4.815 1.00 96.25 192 THR A CA 1
ATOM 1498 C C . THR A 1 192 ? 0.785 -8.916 -4.551 1.00 96.25 192 THR A C 1
ATOM 1500 O O . THR A 1 192 ? 0.337 -9.540 -3.585 1.00 96.25 192 THR A O 1
ATOM 1503 N N . LYS A 1 193 ? -0.003 -8.308 -5.437 1.00 96.50 193 LYS A N 1
ATOM 1504 C CA . LYS A 1 193 ? -1.439 -8.553 -5.621 1.00 96.50 193 LYS A CA 1
ATOM 1505 C C . LYS A 1 193 ? -1.639 -9.257 -6.967 1.00 96.50 193 LYS A C 1
ATOM 1507 O O . LYS A 1 193 ? -0.684 -9.532 -7.689 1.00 96.50 193 LYS A O 1
ATOM 1512 N N . GLU A 1 194 ? -2.887 -9.542 -7.323 1.00 96.88 194 GLU A N 1
ATOM 1513 C CA . GLU A 1 194 ? -3.218 -10.215 -8.586 1.00 96.88 194 GLU A CA 1
ATOM 1514 C C . GLU A 1 194 ? -2.718 -9.452 -9.821 1.00 96.88 194 GLU A C 1
ATOM 1516 O O . GLU A 1 194 ? -2.157 -10.064 -10.724 1.00 96.88 194 GLU A O 1
ATOM 1521 N N . ARG A 1 195 ? -2.900 -8.123 -9.844 1.00 97.38 195 ARG A N 1
ATOM 1522 C CA . ARG A 1 195 ? -2.654 -7.261 -11.018 1.00 97.38 195 ARG A CA 1
ATOM 1523 C C . ARG A 1 195 ? -1.558 -6.212 -10.831 1.00 97.38 195 ARG A C 1
ATOM 1525 O O . ARG A 1 195 ? -1.205 -5.524 -11.778 1.00 97.38 195 ARG A O 1
ATOM 1532 N N . THR A 1 196 ? -1.075 -6.027 -9.610 1.00 98.38 196 THR A N 1
ATOM 1533 C CA . THR A 1 196 ? -0.096 -4.989 -9.271 1.00 98.38 196 THR A CA 1
ATOM 1534 C C . THR A 1 196 ? 0.881 -5.515 -8.240 1.00 98.38 196 THR A C 1
ATOM 1536 O O . THR A 1 196 ? 0.531 -6.401 -7.455 1.00 98.38 196 THR A O 1
ATOM 1539 N N . SER A 1 197 ? 2.057 -4.906 -8.161 1.00 98.38 197 SER A N 1
ATOM 1540 C CA . SER A 1 197 ? 3.046 -5.226 -7.130 1.00 98.38 197 SER A CA 1
ATOM 1541 C C . SER A 1 197 ? 3.641 -3.963 -6.528 1.00 98.38 197 SER A C 1
ATOM 1543 O O . SER A 1 197 ? 3.732 -2.930 -7.194 1.00 98.38 197 SER A O 1
ATOM 1545 N N . THR A 1 198 ? 4.050 -4.067 -5.267 1.00 98.00 198 THR A N 1
ATOM 1546 C CA . THR A 1 198 ? 4.789 -3.034 -4.542 1.00 98.00 198 THR A CA 1
ATOM 1547 C C . THR A 1 198 ? 6.264 -3.418 -4.547 1.00 98.00 198 THR A C 1
ATOM 1549 O O . THR A 1 198 ? 6.618 -4.554 -4.216 1.00 98.00 198 THR A O 1
ATOM 1552 N N . ALA A 1 199 ? 7.130 -2.482 -4.916 1.00 97.19 199 ALA A N 1
ATOM 1553 C CA . ALA A 1 199 ? 8.566 -2.699 -4.995 1.00 97.19 199 ALA A CA 1
ATOM 1554 C C . ALA A 1 199 ? 9.337 -1.530 -4.379 1.00 97.19 199 ALA A C 1
ATOM 1556 O O . ALA A 1 199 ? 8.871 -0.392 -4.370 1.00 97.19 199 ALA A O 1
ATOM 1557 N N . VAL A 1 200 ? 10.538 -1.819 -3.887 1.00 95.69 200 VAL A N 1
ATOM 1558 C CA . VAL A 1 200 ? 11.501 -0.799 -3.457 1.00 95.69 200 VAL A CA 1
ATOM 1559 C C . VAL A 1 200 ? 12.514 -0.556 -4.565 1.00 95.69 200 VAL A C 1
ATOM 1561 O O . VAL A 1 200 ? 12.951 -1.499 -5.231 1.00 95.69 200 VAL A O 1
ATOM 1564 N N . VAL A 1 201 ? 12.923 0.693 -4.764 1.00 95.12 201 VAL A N 1
ATOM 1565 C CA . VAL A 1 201 ? 14.013 1.000 -5.692 1.00 95.12 201 VAL A CA 1
ATOM 1566 C C . VAL A 1 201 ? 15.346 0.577 -5.066 1.00 95.12 201 VAL A C 1
ATOM 1568 O O . VAL A 1 201 ? 15.656 0.930 -3.930 1.00 95.12 201 VAL A O 1
ATOM 1571 N N . ARG A 1 202 ? 16.131 -0.228 -5.791 1.00 92.56 202 ARG A N 1
ATOM 1572 C CA . ARG A 1 202 ? 17.434 -0.752 -5.334 1.00 92.56 202 ARG A CA 1
ATOM 1573 C C . ARG A 1 202 ? 18.617 -0.008 -5.923 1.00 92.56 202 ARG A C 1
ATOM 1575 O O . ARG A 1 202 ? 19.624 0.176 -5.246 1.00 92.56 202 ARG A O 1
ATOM 1582 N N . LYS A 1 203 ? 18.494 0.404 -7.181 1.00 91.75 203 LYS A N 1
ATOM 1583 C CA . LYS A 1 203 ? 19.509 1.171 -7.898 1.00 91.75 203 LYS A CA 1
ATOM 1584 C C . LYS A 1 203 ? 18.819 2.313 -8.618 1.00 91.75 203 LYS A C 1
ATOM 1586 O O . LYS A 1 203 ? 17.822 2.080 -9.296 1.00 91.75 203 LYS A O 1
ATOM 1591 N N . ILE A 1 204 ? 19.374 3.510 -8.478 1.00 89.94 204 ILE A N 1
ATOM 1592 C CA . ILE A 1 204 ? 18.933 4.721 -9.166 1.00 89.94 204 ILE A CA 1
ATOM 1593 C C . ILE A 1 204 ? 20.134 5.236 -9.950 1.00 89.94 204 ILE A C 1
ATOM 1595 O O . ILE A 1 204 ? 21.155 5.589 -9.365 1.00 89.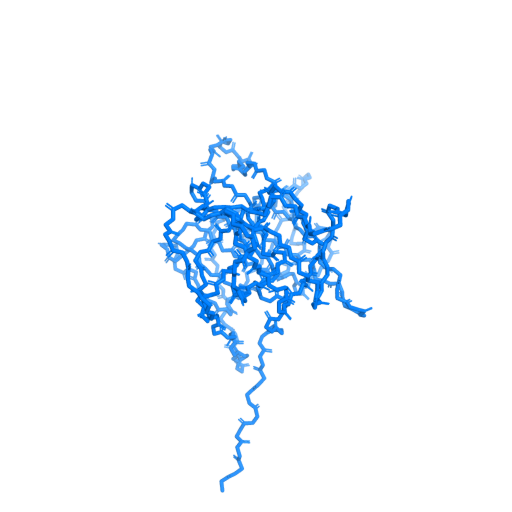94 204 ILE A O 1
ATOM 1599 N N . GLU A 1 205 ? 20.020 5.245 -11.271 1.00 89.31 205 GLU A N 1
ATOM 1600 C CA . GLU A 1 205 ? 20.980 5.905 -12.169 1.00 89.31 205 GLU A CA 1
ATOM 1601 C C . GLU A 1 205 ? 20.433 7.261 -12.622 1.00 89.31 205 GLU A C 1
ATOM 1603 O O . GLU A 1 205 ? 21.167 8.238 -12.757 1.00 89.31 205 GLU A O 1
ATOM 1608 N N . LYS A 1 206 ? 19.112 7.321 -12.796 1.00 88.75 206 LYS A N 1
ATOM 1609 C CA . LYS A 1 206 ? 18.317 8.524 -13.017 1.00 88.75 206 LYS A CA 1
ATOM 1610 C C . LYS A 1 206 ? 16.993 8.355 -12.270 1.00 88.75 206 LYS A C 1
ATOM 1612 O O . LYS A 1 206 ? 16.606 7.234 -11.963 1.00 88.75 206 LYS A O 1
ATOM 1617 N N . GLU A 1 207 ? 16.318 9.460 -11.967 1.00 90.06 207 GLU A N 1
ATOM 1618 C CA . GLU A 1 207 ? 15.015 9.449 -11.294 1.00 90.06 207 GLU A CA 1
ATOM 1619 C C . GLU A 1 207 ? 14.064 8.397 -11.895 1.00 90.06 207 GLU A C 1
ATOM 1621 O O . GLU A 1 207 ? 13.914 8.315 -13.118 1.00 90.06 207 GLU A O 1
ATOM 1626 N N . VAL A 1 208 ? 13.465 7.593 -11.010 1.00 93.94 208 VAL A N 1
ATOM 1627 C CA . VAL A 1 208 ? 12.467 6.563 -11.316 1.00 93.94 208 VAL A CA 1
ATOM 1628 C C . VAL A 1 208 ? 11.096 7.131 -10.960 1.00 93.94 208 VAL A C 1
ATOM 1630 O O . VAL A 1 208 ? 10.836 7.439 -9.796 1.00 93.94 208 VAL A O 1
ATOM 1633 N N . THR A 1 209 ? 10.226 7.300 -11.952 1.00 94.75 209 THR A N 1
ATOM 1634 C CA . THR A 1 209 ? 8.970 8.047 -11.800 1.00 94.75 209 THR A CA 1
ATOM 1635 C C . THR A 1 209 ? 7.776 7.352 -12.457 1.00 94.75 209 THR A C 1
ATOM 1637 O O . THR A 1 209 ? 7.908 6.354 -13.168 1.00 94.75 209 THR A O 1
ATOM 1640 N N . VAL A 1 210 ? 6.572 7.870 -12.201 1.00 96.25 210 VAL A N 1
ATOM 1641 C CA . VAL A 1 210 ? 5.333 7.365 -12.808 1.00 96.25 210 VAL A CA 1
ATOM 1642 C C . VAL A 1 210 ? 5.409 7.486 -14.330 1.00 96.25 210 VAL A C 1
ATOM 1644 O O . VAL A 1 210 ? 5.716 8.548 -14.866 1.00 96.25 210 VAL A O 1
ATOM 1647 N N . GLY A 1 211 ? 5.073 6.401 -15.026 1.00 95.56 211 GLY A N 1
ATOM 1648 C CA . GLY A 1 211 ? 5.122 6.311 -16.484 1.00 95.56 211 GLY A CA 1
ATOM 1649 C C . GLY A 1 211 ? 6.399 5.684 -17.035 1.00 95.56 211 GLY A C 1
ATOM 1650 O O . GLY A 1 211 ? 6.393 5.301 -18.206 1.00 95.56 211 GLY A O 1
ATOM 1651 N N . ASP A 1 212 ? 7.449 5.519 -16.228 1.00 96.50 212 ASP A N 1
ATOM 1652 C CA . ASP A 1 212 ? 8.617 4.736 -16.632 1.00 96.50 212 ASP A CA 1
ATOM 1653 C C . ASP A 1 212 ? 8.225 3.286 -16.920 1.00 96.50 212 ASP A C 1
ATOM 1655 O O . ASP A 1 212 ? 7.326 2.727 -16.280 1.00 96.50 212 ASP A O 1
ATOM 1659 N N . LYS A 1 213 ? 8.901 2.678 -17.900 1.00 96.62 213 LYS A N 1
ATOM 1660 C CA . LYS A 1 213 ? 8.694 1.269 -18.236 1.00 96.62 213 LYS A CA 1
ATOM 1661 C C . LYS A 1 213 ? 9.446 0.377 -17.257 1.00 96.62 213 LYS A C 1
ATOM 1663 O O . LYS A 1 213 ? 10.480 0.769 -16.714 1.00 96.62 213 LYS A O 1
ATOM 1668 N N . ILE A 1 214 ? 8.961 -0.846 -17.106 1.00 97.31 214 ILE A N 1
ATOM 1669 C CA . ILE A 1 214 ? 9.696 -1.943 -16.476 1.00 97.31 214 ILE A CA 1
ATOM 1670 C C . ILE A 1 214 ? 10.003 -3.034 -17.505 1.00 97.31 214 ILE A C 1
ATOM 1672 O O . ILE A 1 214 ? 9.248 -3.196 -18.468 1.00 97.31 214 ILE A O 1
ATOM 1676 N N . GLY A 1 215 ? 11.112 -3.748 -17.306 1.00 92.94 215 GLY A N 1
ATOM 1677 C CA . GLY A 1 215 ? 11.592 -4.816 -18.187 1.00 92.94 215 GLY A CA 1
ATOM 1678 C C . GLY A 1 215 ? 13.049 -4.620 -18.613 1.00 92.94 215 GLY A C 1
ATOM 1679 O O . GLY A 1 215 ? 13.808 -3.889 -17.972 1.00 92.94 215 GLY A O 1
ATOM 1680 N N . SER A 1 216 ? 13.447 -5.293 -19.691 1.00 81.44 216 SER A N 1
ATOM 1681 C CA . SER A 1 216 ? 14.706 -5.035 -20.393 1.00 81.44 216 SER A CA 1
ATOM 1682 C C . SER A 1 216 ? 14.514 -4.002 -21.504 1.00 81.44 216 SER A C 1
ATOM 1684 O O . SER A 1 216 ? 13.402 -3.818 -22.003 1.00 81.44 216 SER A O 1
ATOM 1686 N N . LEU A 1 217 ? 15.614 -3.355 -21.903 1.00 60.53 217 LEU A N 1
ATOM 1687 C CA . LEU A 1 217 ? 15.706 -2.784 -23.249 1.00 60.53 217 LEU A CA 1
ATOM 1688 C C . LEU A 1 217 ? 15.581 -3.884 -24.315 1.00 60.53 217 LEU A C 1
ATOM 1690 O O . LEU A 1 217 ? 15.866 -5.063 -23.979 1.00 60.53 217 LEU A O 1
#

Foldseek 3Di:
DPPPPFAFPDDPLCLQQLFDFDAEDAAQWFFAAAPDNDFKDFAFGKTWIDGPDDDDFFAKWFFKDFPAWWAAPPPRHTPGTTIGRQFMWTFHQDDVVTTMIGTNHGSHIRGGGTHTHHDDDDDGHTADPDFAADFDKWWFGDWDWGDDPDDIWIKTKIQAFVCRVDDARYKKWWFDPDPDTHTAFIWGFGAGDNGMTMTTTDTGNDDDGGGIIIGDD

Sequence (217 aa):
MVPVERKYLVEQDVLMASGYISDVLPGKGRVIGAPTERSMFGKGDVAYIETDAPAKAGDRFYVLRNLGKVRHPETREMMGYLIEITGITEVVGKEGEHTKARMETSFSEVMTGDILGDYYEMEEPFVTDVPRTLNVGGYIVATKQRRVINTHYDIVFIDRGRRDGVEVGDIIGTISRSKYEIPNGTIQVIATKERTSTAVVRKIEKEVTVGDKIGSL

Secondary structure (DSSP, 8-state):
-------BSS-HHHHHHH-EEESS---SEEEEE-SSS--EE-TT-EEEEEESS---TT-EEEEEEEEEEEE-TTT--EEEEEEEEEEEEEEEEEETTEEEEEEEEESS-EETTPEEEE--PPPPPBPPSSPPBP---EEEEEEEEEEETTEEEEEEEES--GGGT--TT-EEEEEEESSSEEEEEEEEEEEE-SS-EEEEEEEESS---TT-EES--